Protein 9MVL (pdb70)

Nearest PDB structures (foldseek):
  7sna-assembly1_B  TM=9.953E-01  e=1.157E-61  Feline coronavirus
  7xjw-assembly1_A  TM=9.939E-01  e=4.518E-60  Canine coronavirus
  4zro-assembly1_B  TM=9.876E-01  e=3.378E-60  Feline infectious peritonitis virus (strain 79-1146)
  6w81-assembly1_A  TM=9.865E-01  e=1.895E-48  Porcine epidemic diarrhea virus
  4zuh-assembly1_A  TM=9.886E-01  e=3.391E-48  Porcine epidemic diarrhea virus

Solvent-accessible surface area: 13741 Å² total; per-residue (Å²): 155,35,14,174,49,107,32,36,112,16,46,72,0,73,39,0,3,0,85,0,8,27,71,113,31,35,6,0,0,0,6,9,25,54,52,0,10,0,0,35,31,0,8,2,104,55,53,91,169,107,13,80,16,109,89,29,58,92,83,18,165,64,168,72,15,54,3,16,44,134,88,55,141,7,30,16,94,43,24,147,52,92,46,15,0,0,22,0,68,7,90,76,100,3,116,80,46,17,96,56,112,81,66,53,9,134,81,15,62,23,5,5,0,5,1,0,82,92,15,82,48,52,50,60,55,12,6,14,3,49,32,58,5,0,0,108,26,74,14,116,104,14,0,20,0,0,0,0,0,18,38,69,150,79,65,3,35,0,0,1,0,5,6,25,99,10,85,86,28,0,9,0,0,0,8,7,72,3,113,21,20,53,63,23,104,6,32,65,53,146,37,138,26,46,96,46,45,38,13,0,42,4,0,0,0,0,0,0,0,0,2,46,54,50,45,112,76,1,31,58,169,43,70,41,60,51,150,52,0,17,55,43,1,127,116,55,46,10,47,74,3,140,52,45,105,55,1,98,69,0,26,84,126,26,60,41,43,8,58,76,0,0,27,0,0,24,71,8,69,176,46,13,78,85,130,65,0,22,104,67,54,72,18,4,27,80,0,20,15,61,17,0,12,86,51,31,61,68,57,133

B-factor: mean 23.38, std 12.23, range [9.0, 95.82]

Secondary structure (DSSP, 8-state):
----------TTTGGGEEEEEETTEEEEEEEETTEEEEEGGGG-S-TTS---HHHHHHT--GGGEEEEETTEEE-EEEEEEETTEEEEEESS--TTPPP-EE----TT-EEEEEEEETTEEEEEEEEE--TTS-B-----TT-TT-EEEEEETTEEEEEEEEEEE-TTS-EEEE-TTSPBGGG--SSSS--------B-HHHHHHHHHHHHHTT--TT--S----HHHHHHHHHHHTBPPP--SGGGHHHHHHH---HHHHHHHHHHHTT--TT--BTTBSS------HHHHHHHHH---

Foldseek 3Di:
DADDFFADDCVLQQLQWKWKAAPHAIAIWGAAFQKTKFFLCRQFPDQQAFGDSVVSVVPDDQQRIWIDDVPDTWGFDDWDDQARMIITGTDDTRPSHDAAAEDADAALDKWKWQFAARRHRDDIGMWGQWHLQWTQDDHDRRRFQTWIWDADPNHIYTYWTWQDAAPVGTTWTATSSRQTGNNDDSGNDHDDRDDTAFELQQLLLLVLLLLLVVNDPLFDPDFADLVRLCVVSVVVRYHRDPDCVLCPVSCVVNVDDSRRVSVSLVVCQVFPVPDDGSNHGGGDSTGHSVRSCCVSVVDD

InterPro domains:
  IPR001205 RNA-directed RNA polymerase, C-terminal domain [PF00680] (4502-4777)
  IPR002589 Macro domain [PF01661] (1353-1460)
  IPR002589 Macro domain [PS51154] (1320-1481)
  IPR002589 Macro domain [SM00506] (1332-1461)
  IPR008740 Peptidase C30, coronavirus [PF05409] (2918-3199)
  IPR008740 Peptidase C30, coronavirus [PS51442] (2890-3191)
  IPR009003 Peptidase S1, PA clan [SSF50494] (2890-3189)
  IPR009461 Non-structural protein NSP16, coronavirus-like [PF06460] (6396-6694)
  IPR009466 Non-structural protein 14, coronavirus [PF06471] (5542-6051)
  IPR009469 RNA-dependent RNA polymerase, N-terminal, coronavirus [PF06478] (4024-4372)
  IPR013016 Peptidase C16, coronavirus [PF08715] (1036-1307)
  IPR013016 Peptidase C16, coronavirus [PF08715] (1490-1774)
  IPR013016 Peptidase C16, coronavirus [PS51124] (1070-1320)
  IPR013016 Peptidase C16, coronavirus [PS51124] (1552-1807)
  IPR014822 Non-structural protein NSP9, coronavirus [PF08710] (3764-3874)
  IPR014822 Non-structural protein NSP9, coronavirus [PS51951] (3764-3874)
  IPR014828 Non-structural protein NSP7, coronavirus [PF08716] (3486-3568)
  IPR014828 Non-structural protein NSP7, coronavirus [PS51949] (3486-3568)
  IPR014829 Non-structural protein NSP8, coronavirus [PF08717] (3569-3763)
  IPR014829 Non-structural protein NSP8, coronavirus [PS51950] (3569-3763)

Radius of gyration: 21.52 Å; Cα contacts (8 Å, |Δi|>4): 682; chains: 1; bounding box: 56×56×39 Å

Organism: NCBI:txid711466

Sequence (300 aa):
SSGLRKMMAQPSGIVEPCIVRVAYGSSNVLNGLWIGDEVICPRHVIASSDTSRVINYDNELSSSVRLHNFSSIAKNNVFLGVVSAKYKGVNLVLKKVNQQVNPNTPEHKFKSVKPGESFNILACYEGCCPGSSVVYGVNMMRSQGTIKGSSFIAGTCGSVGYVVLENGILYFVYMHHLELGNGSHVGSNLEGEMYGGYEDQPSMMQLEGTNVMMSSDNVVAFLYAALINGERWFVTNNTSSMSSLLESYNAWAKTNSFTEIVSTDAFNMLAAKTGYSVEKLLLEECIVRLNKGFGGRTILSYGSLCDEFTPTEVIRQMYGVN

Structure (mmCIF, N/CA/C/O backbone):
data_9MVL
#
_entry.id   9MVL
#
_cell.length_a   77.166
_cell.length_b   77.166
_cell.length_c   150.685
_cell.angle_alpha   90.000
_cell.angle_beta   90.000
_cell.angle_gamma   90.000
#
_symmetry.space_group_name_H-M   'P 43 2 2'
#
loop_
_entity.id
_entity.type
_entity.pdbx_description
1 polymer 'Peptidase C30'
2 non-polymer '(1R,2S)-2-({N-[(benzyloxy)carbonyl]-L-leucyl}amino)-1-hydroxy-3-[(3S)-2-oxopyrrolidin-3-yl]propane-1-sulfonic acid'
3 water water
#
loop_
_atom_site.group_PDB
_atom_site.id
_atom_site.type_symbol
_atom_site.label_atom_id
_atom_site.label_alt_id
_atom_site.label_comp_id
_atom_site.label_asym_id
_atom_site.label_entity_id
_atom_site.label_seq_id
_atom_site.pdbx_PDB_ins_code
_atom_site.Cartn_x
_atom_site.Cartn_y
_atom_site.Cartn_z
_atom_site.occupancy
_atom_site.B_iso_or_equiv
_atom_site.auth_seq_id
_atom_site.auth_comp_id
_atom_site.auth_asym_id
_atom_site.auth_atom_id
_atom_site.pdbx_PDB_model_num
ATOM 1 N N A SER A 1 1 ? -54.71053 -11.08021 -4.12163 0.400 15.48010 1 SER A N 1
ATOM 2 N N B SER A 1 1 ? -54.65095 -11.04571 -3.85633 0.600 16.71478 1 SER A N 1
ATOM 3 C CA A SER A 1 1 ? -53.84371 -9.89279 -4.23142 0.400 16.60630 1 SER A CA 1
ATOM 4 C CA B SER A 1 1 ? -53.78388 -10.01138 -4.39213 0.600 17.10246 1 SER A CA 1
ATOM 5 C C A SER A 1 1 ? -52.50051 -9.90550 -3.45397 0.400 16.27262 1 SER A C 1
ATOM 6 C C B SER A 1 1 ? -52.48382 -9.99694 -3.59758 0.600 16.26383 1 SER A C 1
ATOM 7 O O A SER A 1 1 ? -52.24935 -10.71096 -2.54229 0.400 14.05017 1 SER A O 1
ATOM 8 O O B SER A 1 1 ? -52.24486 -10.98885 -2.84918 0.600 15.28162 1 SER A O 1
ATOM 22 N N . GLY A 1 2 ? -51.61949 -8.98671 -3.79682 1.000 16.14151 2 GLY A N 1
ATOM 23 C CA . GLY A 1 2 ? -50.29506 -8.91452 -3.20070 1.000 16.33393 2 GLY A CA 1
ATOM 24 C C . GLY A 1 2 ? -49.21954 -9.37649 -4.16148 1.000 15.31556 2 GLY A C 1
ATOM 25 O O . GLY A 1 2 ? -49.45726 -10.20055 -5.03692 1.000 18.23069 2 GLY A O 1
ATOM 29 N N . LEU A 1 3 ? -48.00886 -8.86541 -3.94233 1.000 14.93270 3 LEU A N 1
ATOM 30 C CA . LEU A 1 3 ? -46.82414 -9.31639 -4.66832 1.000 15.57256 3 LEU A CA 1
ATOM 31 C C . LEU A 1 3 ? -45.71968 -9.54874 -3.64345 1.000 12.66336 3 LEU A C 1
ATOM 32 O O . LEU A 1 3 ? -45.36142 -8.61295 -2.90888 1.000 16.42395 3 LEU A O 1
ATOM 48 N N . ARG A 1 4 ? -45.18417 -10.78130 -3.63252 1.000 12.42316 4 ARG A N 1
ATOM 49 C CA . ARG A 1 4 ? -44.02994 -11.13183 -2.80142 1.000 13.29481 4 ARG A CA 1
ATOM 50 C C . ARG A 1 4 ? -42.97092 -11.81945 -3.64565 1.000 11.44187 4 ARG A C 1
ATOM 51 O O . ARG A 1 4 ? -43.31571 -12.60673 -4.50720 1.000 14.02730 4 ARG A O 1
ATOM 72 N N . LYS A 1 5 ? -41.69739 -11.54711 -3.34583 1.000 13.15098 5 LYS A N 1
ATOM 73 C CA . LYS A 1 5 ? -40.63336 -12.33187 -3.98772 1.000 14.49350 5 LYS A CA 1
ATOM 74 C C . LYS A 1 5 ? -40.60986 -13.73153 -3.38839 1.000 13.06438 5 LYS A C 1
ATOM 75 O O . LYS A 1 5 ? -40.49110 -13.87382 -2.18530 1.000 17.24384 5 LYS A O 1
ATOM 94 N N A MET A 1 6 ? -40.75795 -14.74056 -4.20287 0.493 13.49240 6 MET A N 1
ATOM 95 N N B MET A 1 6 ? -40.83051 -14.72518 -4.21742 0.507 13.60952 6 MET A N 1
ATOM 96 C CA A MET A 1 6 ? -40.96685 -16.07234 -3.67713 0.493 15.11356 6 MET A CA 1
ATOM 97 C CA B MET A 1 6 ? -41.03464 -16.09144 -3.77706 0.507 15.34557 6 MET A CA 1
ATOM 98 C C A MET A 1 6 ? -40.00584 -17.02395 -4.35809 0.493 17.13637 6 MET A C 1
ATOM 99 C C B MET A 1 6 ? -39.87101 -16.93605 -4.25603 0.507 17.14545 6 MET A C 1
ATOM 100 O O A MET A 1 6 ? -39.48799 -16.75282 -5.44903 0.493 17.42771 6 MET A O 1
ATOM 101 O O B MET A 1 6 ? -39.05171 -16.48629 -5.07444 0.507 15.28694 6 MET A O 1
ATOM 128 N N . ALA A 1 7 ? -39.80496 -18.15989 -3.71013 1.000 13.79904 7 ALA A N 1
ATOM 129 C CA . ALA A 1 7 ? -38.96683 -19.22745 -4.23630 1.000 13.16112 7 ALA A CA 1
ATOM 130 C C . ALA A 1 7 ? -39.83279 -20.40233 -4.63381 1.000 13.41132 7 ALA A C 1
ATOM 131 O O . ALA A 1 7 ? -40.84580 -20.69988 -3.98314 1.000 15.14919 7 ALA A O 1
ATOM 138 N N . GLN A 1 8 ? -39.46881 -21.11566 -5.66241 1.000 11.09972 8 GLN A N 1
ATOM 139 C CA . GLN A 1 8 ? -40.07732 -22.40697 -5.93090 1.000 12.29641 8 GLN A CA 1
ATOM 140 C C . GLN A 1 8 ? -39.68934 -23.43072 -4.85159 1.000 12.99046 8 GLN A C 1
ATOM 141 O O . GLN A 1 8 ? -38.62637 -23.32585 -4.24202 1.000 13.50370 8 GLN A O 1
ATOM 155 N N . PRO A 1 9 ? -40.54906 -24.42159 -4.55586 1.000 12.85193 9 PRO A N 1
ATOM 156 C CA . PRO A 1 9 ? -40.30315 -25.31207 -3.41969 1.000 14.06778 9 PRO A CA 1
ATOM 157 C C . PRO A 1 9 ? -38.99589 -26.06563 -3.56260 1.000 14.43132 9 PRO A C 1
ATOM 158 O O . PRO A 1 9 ? -38.60178 -26.44632 -4.65773 1.000 16.03197 9 PRO A O 1
ATOM 169 N N . SER A 1 10 ? -38.36278 -26.28697 -2.42955 1.000 12.22162 10 SER A N 1
ATOM 170 C CA . SER A 1 10 ? -36.97824 -26.78957 -2.38797 1.000 11.74400 10 SER A CA 1
ATOM 171 C C . SER A 1 10 ? -36.82755 -28.28350 -2.16775 1.000 14.88076 10 SER A C 1
ATOM 172 O O . SER A 1 10 ? -35.69536 -28.79762 -2.19912 1.000 13.30577 10 SER A O 1
ATOM 180 N N . GLY A 1 11 ? -37.90156 -29.02562 -1.94216 1.000 12.67567 11 GLY A N 1
ATOM 181 C CA . GLY A 1 11 ? -37.78044 -30.41085 -1.58488 1.000 13.52940 11 GLY A CA 1
ATOM 182 C C . GLY A 1 11 ? -36.92968 -31.27149 -2.50143 1.000 13.53115 11 GLY A C 1
ATOM 183 O O . GLY A 1 11 ? -36.27549 -32.18025 -2.02360 1.000 15.66105 11 GLY A O 1
ATOM 187 N N . ILE A 1 12 ? -37.05836 -31.08719 -3.80885 1.000 13.65324 12 ILE A N 1
ATOM 188 C CA . ILE A 1 12 ? -36.35687 -31.92618 -4.76637 1.000 14.90246 12 ILE A CA 1
ATOM 189 C C . ILE A 1 12 ? -34.85116 -31.69508 -4.69274 1.000 15.82795 12 ILE A C 1
ATOM 190 O O . ILE A 1 12 ? -34.06949 -32.58116 -5.07668 1.000 15.27532 12 ILE A O 1
ATOM 206 N N . VAL A 1 13 ? -34.44197 -30.54596 -4.20538 1.000 14.21002 13 VAL A N 1
ATOM 207 C CA . VAL A 1 13 ? -33.02525 -30.16451 -4.14516 1.000 11.86969 13 VAL A CA 1
ATOM 208 C C . VAL A 1 13 ? -32.38857 -30.52816 -2.81453 1.000 14.67963 13 VAL A C 1
ATOM 209 O O . VAL A 1 13 ? -31.20390 -30.94196 -2.75563 1.000 14.41146 13 VAL A O 1
ATOM 222 N N . GLU A 1 14 ? -33.11315 -30.45233 -1.70103 1.000 12.88054 14 GLU A N 1
ATOM 223 C CA . GLU A 1 14 ? -32.55173 -30.64809 -0.37717 1.000 13.16718 14 GLU A CA 1
ATOM 224 C C . GLU A 1 14 ? -31.76422 -31.94081 -0.21843 1.000 14.18344 14 GLU A C 1
ATOM 225 O O . GLU A 1 14 ? -30.70426 -31.90422 0.44102 1.000 15.41923 14 GLU A O 1
ATOM 237 N N . PRO A 1 15 ? -32.20811 -33.08623 -0.74605 1.000 13.50121 15 PRO A N 1
ATOM 238 C CA . PRO A 1 15 ? -31.44028 -34.33306 -0.53839 1.000 15.84375 15 PRO A CA 1
ATOM 239 C C . PRO A 1 15 ? -30.10881 -34.38431 -1.25830 1.000 15.48224 15 PRO A C 1
ATOM 240 O O . PRO A 1 15 ? -29.38224 -35.39129 -1.08832 1.000 17.12958 15 PRO A O 1
ATOM 251 N N . CYS A 1 16 ? -29.82119 -33.38555 -2.08115 1.000 12.84939 16 CYS A N 1
ATOM 252 C CA . CYS A 1 16 ? -28.56792 -33.37241 -2.84596 1.000 14.08223 16 CYS A CA 1
ATOM 253 C C . CYS A 1 16 ? -27.49855 -32.58758 -2.12831 1.000 16.98777 16 CYS A C 1
ATOM 254 O O . CYS A 1 16 ? -26.34419 -32.53279 -2.61846 1.000 17.13457 16 CYS A O 1
ATOM 262 N N . ILE A 1 17 ? -27.76713 -31.95656 -0.99589 1.000 13.61352 17 ILE A N 1
ATOM 263 C CA . ILE A 1 17 ? -26.78887 -31.10270 -0.34800 1.000 13.79003 17 ILE A CA 1
ATOM 264 C C . ILE A 1 17 ? -25.93520 -31.88452 0.63133 1.000 15.75355 17 ILE A C 1
ATOM 265 O O . ILE A 1 17 ? -26.44633 -32.60530 1.49321 1.000 16.29808 17 ILE A O 1
ATOM 281 N N . VAL A 1 18 ? -24.59324 -31.76169 0.49631 1.000 14.21458 18 VAL A N 1
ATOM 282 C CA . VAL A 1 18 ? -23.64272 -32.39555 1.39252 1.000 14.12779 18 VAL A CA 1
ATOM 283 C C . VAL A 1 18 ? -22.66617 -31.37466 1.97097 1.000 12.68629 18 VAL A C 1
ATOM 284 O O . VAL A 1 18 ? -22.48651 -30.27963 1.44291 1.000 13.64706 18 VAL A O 1
ATOM 297 N N . ARG A 1 19 ? -22.09235 -31.69884 3.13922 1.000 14.63911 19 ARG A N 1
ATOM 298 C CA . ARG A 1 19 ? -20.98499 -30.96046 3.69206 1.000 13.08720 19 ARG A CA 1
ATOM 299 C C . ARG A 1 19 ? -19.68852 -31.39535 3.03535 1.000 13.59963 19 ARG A C 1
ATOM 300 O O . ARG A 1 19 ? -19.42597 -32.59256 2.95561 1.000 15.01203 19 ARG A O 1
ATOM 321 N N . VAL A 1 20 ? -18.89571 -30.43394 2.57151 1.000 13.11130 20 VAL A N 1
ATOM 322 C CA . VAL A 1 20 ? -17.56694 -30.72882 1.99781 1.000 12.65154 20 VAL A CA 1
ATOM 323 C C . VAL A 1 20 ? -16.55327 -29.91826 2.77428 1.000 13.13079 20 VAL A C 1
ATOM 324 O O . VAL A 1 20 ? -16.60569 -28.68099 2.82375 1.000 14.57546 20 VAL A O 1
ATOM 337 N N . ALA A 1 21 ? -15.57730 -30.61383 3.37228 1.000 14.92417 21 ALA A N 1
ATOM 338 C CA . ALA A 1 21 ? -14.53300 -29.94507 4.10852 1.000 14.44813 21 ALA A CA 1
ATOM 339 C C . ALA A 1 21 ? -13.17040 -30.44311 3.62620 1.000 12.30139 21 ALA A C 1
ATOM 340 O O . ALA A 1 21 ? -13.05177 -31.57237 3.18204 1.000 15.24703 21 ALA A O 1
ATOM 347 N N . TYR A 1 22 ? -12.21924 -29.56170 3.70383 1.000 12.58489 22 TYR A N 1
ATOM 348 C CA . TYR A 1 22 ? -10.82047 -29.88563 3.36296 1.000 13.96864 22 TYR A CA 1
ATOM 349 C C . TYR A 1 22 ? -9.97886 -28.99437 4.24557 1.000 15.55129 22 TYR A C 1
ATOM 350 O O . TYR A 1 22 ? -10.07223 -27.77058 4.22357 1.000 15.11661 22 TYR A O 1
ATOM 368 N N . GLY A 1 23 ? -9.16610 -29.63479 5.10896 1.000 19.99341 23 GLY A N 1
ATOM 369 C CA . GLY A 1 23 ? -8.44211 -28.80034 6.05760 1.000 21.87621 23 GLY A CA 1
ATOM 370 C C . GLY A 1 23 ? -9.41832 -28.08104 6.98520 1.000 17.08026 23 GLY A C 1
ATOM 371 O O . GLY A 1 23 ? -10.39223 -28.66755 7.45926 1.000 26.31585 23 GLY A O 1
ATOM 375 N N A SER A 1 24 ? -9.20408 -26.79447 7.12692 0.693 21.09289 24 SER A N 1
ATOM 376 N N B SER A 1 24 ? -9.21728 -26.79099 7.14271 0.307 21.33918 24 SER A N 1
ATOM 377 C CA A SER A 1 24 ? -10.07694 -25.97551 7.96105 0.693 24.01945 24 SER A CA 1
ATOM 378 C CA B SER A 1 24 ? -10.11012 -26.00074 7.97599 0.307 23.97262 24 SER A CA 1
ATOM 379 C C A SER A 1 24 ? -11.19862 -25.29840 7.17977 0.693 20.94555 24 SER A C 1
ATOM 380 C C B SER A 1 24 ? -11.23678 -25.34134 7.19241 0.307 20.95897 24 SER A C 1
ATOM 381 O O A SER A 1 24 ? -11.99039 -24.57037 7.77163 0.693 23.06712 24 SER A O 1
ATOM 382 O O B SER A 1 24 ? -12.10524 -24.71633 7.80324 0.307 22.36228 24 SER A O 1
ATOM 397 N N . ASN A 1 25 ? -11.29190 -25.51666 5.87662 1.000 16.14460 25 ASN A N 1
ATOM 398 C CA . ASN A 1 25 ? -12.37217 -24.94172 5.08365 1.000 16.48783 25 ASN A CA 1
ATOM 399 C C . ASN A 1 25 ? -13.58316 -25.84944 5.07800 1.000 14.01699 25 ASN A C 1
ATOM 400 O O . ASN A 1 25 ? -13.49290 -27.06735 4.93220 1.000 16.84523 25 ASN A O 1
ATOM 411 N N . VAL A 1 26 ? -14.76053 -25.21316 5.25476 1.000 14.57385 26 VAL A N 1
ATOM 412 C CA . VAL A 1 26 ? -16.01935 -25.96006 5.25167 1.000 15.91158 26 VAL A CA 1
ATOM 413 C C . VAL A 1 26 ? -17.02775 -25.27527 4.33786 1.000 15.11979 26 VAL A C 1
ATOM 414 O O . VAL A 1 26 ? -17.28338 -24.06986 4.47764 1.000 17.54774 26 VAL A O 1
ATOM 427 N N . LEU A 1 27 ? -17.52950 -26.02039 3.36787 1.000 14.56901 27 LEU A N 1
ATOM 428 C CA . LEU A 1 27 ? -18.59613 -25.45211 2.54460 1.000 14.87661 27 LEU A CA 1
ATOM 429 C C . LEU A 1 27 ? -19.56655 -26.55855 2.14187 1.000 13.64132 27 LEU A C 1
ATOM 430 O O . LEU A 1 27 ? -19.63294 -27.60790 2.76999 1.000 13.68317 27 LEU A O 1
ATOM 446 N N . ASN A 1 28 ? -20.41425 -26.30272 1.12269 1.000 11.69555 28 ASN A N 1
ATOM 447 C CA . ASN A 1 28 ? -21.41403 -27.21296 0.65634 1.000 11.06389 28 ASN A CA 1
ATOM 448 C C . ASN A 1 28 ? -21.09135 -27.76541 -0.71105 1.000 12.40677 28 ASN A C 1
ATOM 449 O O . ASN A 1 28 ? -20.45115 -27.07237 -1.51388 1.000 13.32534 28 ASN A O 1
ATOM 460 N N . GLY A 1 29 ? -21.57480 -28.96225 -0.97404 1.000 13.47764 29 GLY A N 1
ATOM 461 C CA . GLY A 1 29 ? -21.47754 -29.56455 -2.28392 1.000 13.20992 29 GLY A CA 1
ATOM 462 C C . GLY A 1 29 ? -22.83068 -30.05692 -2.74499 1.000 13.77044 29 GLY A C 1
ATOM 463 O O . GLY A 1 29 ? -23.74717 -30.30156 -1.92848 1.000 13.84029 29 GLY A O 1
ATOM 467 N N . LEU A 1 30 ? -22.92238 -30.26403 -4.04027 1.000 11.85275 30 LEU A N 1
ATOM 468 C CA . LEU A 1 30 ? -24.08987 -30.80149 -4.72317 1.000 11.95479 30 LEU A CA 1
ATOM 469 C C . LEU A 1 30 ? -23.76436 -32.24953 -5.11569 1.000 14.33432 30 LEU A C 1
ATOM 470 O O . LEU A 1 30 ? -22.88954 -32.49152 -5.99572 1.000 12.99823 30 LEU A O 1
ATOM 486 N N . TRP A 1 31 ? -24.41282 -33.21003 -4.43634 1.000 13.10845 31 TRP A N 1
ATOM 487 C CA . TRP A 1 31 ? -24.19644 -34.65319 -4.65458 1.000 12.86931 31 TRP A CA 1
ATOM 488 C C . TRP A 1 31 ? -25.26474 -35.17216 -5.59475 1.000 14.59200 31 TRP A C 1
ATOM 489 O O . TRP A 1 31 ? -26.46842 -35.26683 -5.21725 1.000 15.35946 31 TRP A O 1
ATOM 510 N N . ILE A 1 32 ? -24.90001 -35.43577 -6.82547 1.000 14.93276 32 ILE A N 1
ATOM 511 C CA . ILE A 1 32 ? -25.80247 -35.93235 -7.85427 1.000 16.49958 32 ILE A CA 1
ATOM 512 C C . ILE A 1 32 ? -25.14962 -37.10201 -8.57395 1.000 17.04395 32 ILE A C 1
ATOM 513 O O . ILE A 1 32 ? -23.97395 -37.02618 -8.97419 1.000 16.84866 32 ILE A O 1
ATOM 529 N N . GLY A 1 33 ? -25.86831 -38.21097 -8.67850 1.000 16.26080 33 GLY A N 1
ATOM 530 C CA . GLY A 1 33 ? -25.19010 -39.41254 -9.15798 1.000 16.77626 33 GLY A CA 1
ATOM 531 C C . GLY A 1 33 ? -24.04195 -39.73102 -8.23467 1.000 14.25364 33 GLY A C 1
ATOM 532 O O . GLY A 1 33 ? -24.14518 -39.70089 -7.00608 1.000 15.74553 33 GLY A O 1
ATOM 536 N N . ASP A 1 34 ? -22.89698 -40.12205 -8.84371 1.000 16.03215 34 ASP A N 1
ATOM 537 C CA . ASP A 1 34 ? -21.67823 -40.40035 -8.10071 1.000 14.71540 34 ASP A CA 1
ATOM 538 C C . ASP A 1 34 ? -20.70115 -39.23123 -8.12989 1.000 15.94685 34 ASP A C 1
ATOM 539 O O . ASP A 1 34 ? -19.47101 -39.43263 -8.02342 1.000 16.50131 34 ASP A O 1
ATOM 548 N N . GLU A 1 35 ? -21.20416 -38.01094 -8.24723 1.000 15.18130 35 GLU A N 1
ATOM 549 C CA . GLU A 1 35 ? -20.36660 -36.82044 -8.25722 1.000 15.05340 35 GLU A CA 1
ATOM 550 C C . GLU A 1 35 ? -20.78158 -35.86757 -7.16613 1.000 13.55309 35 GLU A C 1
ATOM 551 O O . GLU A 1 35 ? -21.97762 -35.76245 -6.83633 1.000 14.32231 35 GLU A O 1
ATOM 563 N N . VAL A 1 36 ? -19.81248 -35.14459 -6.61578 1.000 13.33897 36 VAL A N 1
ATOM 564 C CA . VAL A 1 36 ? -20.05927 -33.97363 -5.76868 1.000 11.71401 36 VAL A CA 1
ATOM 565 C C . VAL A 1 36 ? -19.38748 -32.79756 -6.43847 1.000 13.68045 36 VAL A C 1
ATOM 566 O O . VAL A 1 36 ? -18.17525 -32.82858 -6.71098 1.000 13.77430 36 VAL A O 1
ATOM 579 N N . ILE A 1 37 ? -20.14748 -31.73147 -6.65192 1.000 12.32520 37 ILE A N 1
ATOM 580 C CA . ILE A 1 37 ? -19.67899 -30.49303 -7.25490 1.000 11.78686 37 ILE A CA 1
ATOM 581 C C . ILE A 1 37 ? -19.61321 -29.43677 -6.15515 1.000 13.42857 37 ILE A C 1
ATOM 582 O O . ILE A 1 37 ? -20.58976 -29.26954 -5.39882 1.000 12.45577 37 ILE A O 1
ATOM 598 N N . CYS A 1 38 ? -18.49282 -28.72703 -6.01695 1.000 11.29748 38 CYS A N 1
ATOM 599 C CA . CYS A 1 38 ? -18.33453 -27.69556 -5.00491 1.000 11.42880 38 CYS A CA 1
ATOM 600 C C . CYS A 1 38 ? -17.36712 -26.63028 -5.48127 1.000 12.43760 38 CYS A C 1
ATOM 601 O O . CYS A 1 38 ? -16.58862 -26.88138 -6.41204 1.000 13.71150 38 CYS A O 1
ATOM 609 N N . PRO A 1 39 ? -17.33384 -25.46601 -4.83671 1.000 11.22634 39 PRO A N 1
ATOM 610 C CA . PRO A 1 39 ? -16.33428 -24.45214 -5.18668 1.000 10.17154 39 PRO A CA 1
ATOM 611 C C . PRO A 1 39 ? -14.93190 -24.95765 -4.91734 1.000 13.02239 39 PRO A C 1
ATOM 612 O O . PRO A 1 39 ? -14.66165 -25.59793 -3.89492 1.000 11.94592 39 PRO A O 1
ATOM 623 N N . ARG A 1 40 ? -14.01741 -24.66332 -5.86731 1.000 11.45796 40 ARG A N 1
ATOM 624 C CA . ARG A 1 40 ? -12.66724 -25.23411 -5.73216 1.000 9.93579 40 ARG A CA 1
ATOM 625 C C . ARG A 1 40 ? -11.88687 -24.59721 -4.60140 1.000 13.02849 40 ARG A C 1
ATOM 626 O O . ARG A 1 40 ? -10.91670 -25.23573 -4.13367 1.000 12.83655 40 ARG A O 1
ATOM 647 N N . HIS A 1 41 ? -12.28678 -23.42743 -4.06463 1.000 12.18620 41 HIS A N 1
ATOM 648 C CA . HIS A 1 41 ? -11.48785 -22.84225 -2.98490 1.000 12.33894 41 HIS A CA 1
ATOM 649 C C . HIS A 1 41 ? -11.55111 -23.64904 -1.70393 1.000 12.29253 41 HIS A C 1
ATOM 650 O O . HIS A 1 41 ? -10.77636 -23.34011 -0.78762 1.000 13.25535 41 HIS A O 1
ATOM 664 N N . VAL A 1 42 ? -12.41363 -24.67573 -1.61509 1.000 13.00277 42 VAL A N 1
ATOM 665 C CA . VAL A 1 42 ? -12.36271 -25.49947 -0.39494 1.000 13.60450 42 VAL A CA 1
ATOM 666 C C . VAL A 1 42 ? -10.97712 -26.09301 -0.15718 1.000 13.60912 42 VAL A C 1
ATOM 667 O O . VAL A 1 42 ? -10.61459 -26.34143 0.99503 1.000 14.77166 42 VAL A O 1
ATOM 680 N N . ILE A 1 43 ? -10.18566 -26.32308 -1.20978 1.000 12.15158 43 ILE A N 1
ATOM 681 C CA . ILE A 1 43 ? -8.86697 -26.93907 -1.01088 1.000 14.05765 43 ILE A CA 1
ATOM 682 C C . ILE A 1 43 ? -7.77072 -25.91615 -0.79014 1.000 15.48515 43 ILE A C 1
ATOM 683 O O . ILE A 1 43 ? -6.58284 -26.30703 -0.63907 1.000 15.82678 43 ILE A O 1
ATOM 699 N N . ALA A 1 44 ? -8.06376 -24.63692 -0.79241 1.000 14.17898 44 ALA A N 1
ATOM 700 C CA . ALA A 1 44 ? -7.00358 -23.62955 -0.67757 1.000 13.53658 44 ALA A CA 1
ATOM 701 C C . ALA A 1 44 ? -6.55475 -23.44965 0.74814 1.000 17.56195 44 ALA A C 1
ATOM 702 O O . ALA A 1 44 ? -7.36526 -23.33269 1.66804 1.000 18.99542 44 ALA A O 1
ATOM 709 N N A SER A 1 45 ? -5.23063 -23.40133 0.95515 0.474 16.10564 45 SER A N 1
ATOM 710 N N B SER A 1 45 ? -5.23131 -23.38929 0.91846 0.526 16.09005 45 SER A N 1
ATOM 711 C CA A SER A 1 45 ? -4.77660 -23.30546 2.33508 0.474 16.44802 45 SER A CA 1
ATOM 712 C CA B SER A 1 45 ? -4.68835 -23.27150 2.25777 0.526 16.61781 45 SER A CA 1
ATOM 713 C C A SER A 1 45 ? -5.07880 -21.95429 2.98634 0.474 19.10023 45 SER A C 1
ATOM 714 C C B SER A 1 45 ? -5.09712 -21.98481 2.95749 0.526 19.10528 45 SER A C 1
ATOM 715 O O A SER A 1 45 ? -5.15596 -21.88862 4.22105 0.474 20.85385 45 SER A O 1
ATOM 716 O O B SER A 1 45 ? -5.27850 -21.99245 4.18313 0.526 21.35354 45 SER A O 1
ATOM 731 N N . ASP A 1 46 ? -5.22072 -20.86843 2.22123 1.000 15.95054 46 ASP A N 1
ATOM 732 C CA . ASP A 1 46 ? -5.50033 -19.55795 2.81790 1.000 15.99298 46 ASP A CA 1
ATOM 733 C C . ASP A 1 46 ? -6.37632 -18.74788 1.86414 1.000 15.73665 46 ASP A C 1
ATOM 734 O O . ASP A 1 46 ? -5.90113 -18.08698 0.95067 1.000 17.19191 46 ASP A O 1
ATOM 743 N N . THR A 1 47 ? -7.70863 -18.79645 2.13678 1.000 17.73322 47 THR A N 1
ATOM 744 C CA . THR A 1 47 ? -8.63302 -18.06894 1.25926 1.000 17.00835 47 THR A CA 1
ATOM 745 C C . THR A 1 47 ? -8.67417 -16.56922 1.51439 1.000 18.90752 47 THR A C 1
ATOM 746 O O . THR A 1 47 ? -9.36437 -15.84458 0.77420 1.000 21.54679 47 THR A O 1
ATOM 757 N N . SER A 1 48 ? -7.92974 -16.05906 2.51116 1.000 18.98532 48 SE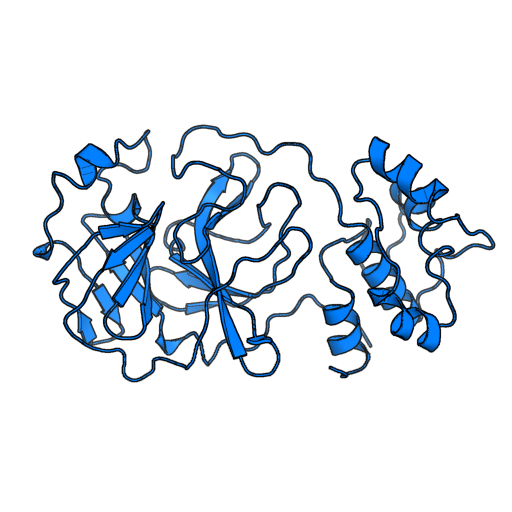R A N 1
ATOM 758 C CA . SER A 1 48 ? -7.88645 -14.62380 2.76346 1.000 19.85310 48 SER A CA 1
ATOM 759 C C . SER A 1 48 ? -6.90351 -13.86179 1.89356 1.000 20.25703 48 SER A C 1
ATOM 760 O O . SER A 1 48 ? -6.87670 -12.62612 1.91229 1.000 22.64714 48 SER A O 1
ATOM 768 N N . ARG A 1 49 ? -6.07862 -14.55712 1.09467 1.000 20.58967 49 ARG A N 1
ATOM 769 C CA . ARG A 1 49 ? -5.07684 -13.95570 0.24514 1.000 23.75510 49 ARG A CA 1
ATOM 770 C C . ARG A 1 49 ? -5.22582 -14.53311 -1.16077 1.000 16.21245 49 ARG A C 1
ATOM 771 O O . ARG A 1 49 ? -5.80968 -15.61187 -1.29856 1.000 18.13867 49 ARG A O 1
ATOM 792 N N . VAL A 1 50 ? -4.64125 -13.88876 -2.16628 1.000 18.35775 50 VAL A N 1
ATOM 793 C CA . VAL A 1 50 ? -4.68946 -14.41047 -3.54063 1.000 19.15114 50 VAL A CA 1
ATOM 794 C C . VAL A 1 50 ? -4.20011 -15.86845 -3.53911 1.000 17.83389 50 VAL A C 1
ATOM 795 O O . VAL A 1 50 ? -3.25056 -16.24232 -2.83542 1.000 18.26371 50 VAL A O 1
ATOM 808 N N . ILE A 1 51 ? -4.89220 -16.70666 -4.31369 1.000 15.07102 51 ILE A N 1
ATOM 809 C CA . ILE A 1 51 ? -4.71046 -18.15911 -4.33896 1.000 14.70721 51 ILE A CA 1
ATOM 810 C C . ILE A 1 51 ? -4.09772 -18.51964 -5.68738 1.000 13.12756 51 ILE A C 1
ATOM 811 O O . ILE A 1 51 ? -4.57552 -18.09021 -6.74793 1.000 15.06727 51 ILE A O 1
ATOM 827 N N . ASN A 1 52 ? -3.02695 -19.33377 -5.64951 1.000 13.95937 52 ASN A N 1
ATOM 828 C CA . ASN A 1 52 ? -2.50899 -19.98319 -6.84621 1.000 14.19363 52 ASN A CA 1
ATOM 829 C C . ASN A 1 52 ? -3.13037 -21.37196 -6.91270 1.000 12.40076 52 ASN A C 1
ATOM 830 O O . ASN A 1 52 ? -2.78461 -22.28307 -6.16921 1.000 13.53857 52 ASN A O 1
ATOM 841 N N . TYR A 1 53 ? -4.18783 -21.48273 -7.74372 1.000 12.64843 53 TYR A N 1
ATOM 842 C CA . TYR A 1 53 ? -4.94637 -22.70444 -7.77642 1.000 12.17068 53 TYR A CA 1
ATOM 843 C C . TYR A 1 53 ? -4.16665 -23.87665 -8.38748 1.000 12.85903 53 TYR A C 1
ATOM 844 O O . TYR A 1 53 ? -4.47931 -25.03385 -8.06997 1.000 12.72692 53 TYR A O 1
ATOM 862 N N . ASP A 1 54 ? -3.09601 -23.58153 -9.16974 1.000 13.47955 54 ASP A N 1
ATOM 863 C CA . ASP A 1 54 ? -2.21470 -24.67362 -9.60093 1.000 11.84908 54 ASP A CA 1
ATOM 864 C C . ASP A 1 54 ? -1.54557 -25.29490 -8.39003 1.000 13.77671 54 ASP A C 1
ATOM 865 O O . ASP A 1 54 ? -1.46228 -26.53095 -8.27220 1.000 13.76249 54 ASP A O 1
ATOM 874 N N . ASN A 1 55 ? -1.00973 -24.44234 -7.50650 1.000 13.57291 55 ASN A N 1
ATOM 875 C CA . ASN A 1 55 ? -0.30181 -24.94714 -6.34029 1.000 13.19867 55 ASN A CA 1
ATOM 876 C C . ASN A 1 55 ? -1.23420 -25.70394 -5.40589 1.000 13.70093 55 ASN A C 1
ATOM 877 O O . ASN A 1 55 ? -0.87872 -26.74909 -4.86448 1.000 15.12217 55 ASN A O 1
ATOM 888 N N . GLU A 1 56 ? -2.49275 -25.23319 -5.26607 1.000 12.84286 56 GLU A N 1
ATOM 889 C CA . GLU A 1 56 ? -3.37918 -25.95871 -4.38450 1.000 12.99559 56 GLU A CA 1
ATOM 890 C C . GLU A 1 56 ? -3.75296 -27.32419 -4.92355 1.000 13.68174 56 GLU A C 1
ATOM 891 O O . GLU A 1 56 ? -3.88224 -28.27788 -4.15548 1.000 14.11429 56 GLU A O 1
ATOM 903 N N . LEU A 1 57 ? -3.95797 -27.45336 -6.24317 1.000 12.18821 57 LEU A N 1
ATOM 904 C CA . LEU A 1 57 ? -4.26091 -28.76741 -6.77579 1.000 11.02209 57 LEU A CA 1
ATOM 905 C C . LEU A 1 57 ? -3.04179 -29.68572 -6.72153 1.000 12.56231 57 LEU A C 1
ATOM 906 O O . LEU A 1 57 ? -3.19926 -30.88754 -6.51083 1.000 13.79460 57 LEU A O 1
ATOM 922 N N A SER A 1 58 ? -1.85186 -29.11591 -6.93543 0.673 13.30814 58 SER A N 1
ATOM 923 N N B SER A 1 58 ? -1.84664 -29.12469 -6.91128 0.327 13.34321 58 SER A N 1
ATOM 924 C CA A SER A 1 58 ? -0.61760 -29.91687 -6.86762 0.673 15.01098 58 SER A CA 1
ATOM 925 C CA B SER A 1 58 ? -0.65139 -29.96476 -6.89600 0.327 15.21226 58 SER A CA 1
ATOM 926 C C A SER A 1 58 ? -0.47335 -30.61975 -5.54144 0.673 16.10025 58 SER A C 1
ATOM 927 C C B SER A 1 58 ? -0.44579 -30.61551 -5.54145 0.327 16.22326 58 SER A C 1
ATOM 928 O O A SER A 1 58 ? -0.03797 -31.78677 -5.49452 0.673 18.72695 58 SER A O 1
ATOM 929 O O B SER A 1 58 ? 0.05651 -31.74707 -5.47631 0.327 18.72431 58 SER A O 1
ATOM 944 N N . SER A 1 59 ? -0.82718 -29.94205 -4.45141 1.000 14.61721 59 SER A N 1
ATOM 945 C CA . SER A 1 59 ? -0.64341 -30.52244 -3.13849 1.000 15.95549 59 SER A CA 1
ATOM 946 C C . SER A 1 59 ? -1.89121 -31.18280 -2.55454 1.000 16.29326 59 SER A C 1
ATOM 947 O O . SER A 1 59 ? -1.84461 -31.64997 -1.41824 1.000 17.84415 59 SER A O 1
ATOM 955 N N . VAL A 1 60 ? -2.98922 -31.26868 -3.30415 1.000 14.41706 60 VAL A N 1
ATOM 956 C CA . VAL A 1 60 ? -4.18773 -31.92967 -2.81066 1.000 14.54335 60 VAL A CA 1
ATOM 957 C C . VAL A 1 60 ? -3.91995 -33.40981 -2.59156 1.000 15.92225 60 VAL A C 1
ATOM 958 O O . VAL A 1 60 ? -3.12352 -34.04661 -3.31856 1.000 15.82198 60 VAL A O 1
ATOM 971 N N . ARG A 1 61 ? -4.65196 -34.00332 -1.63545 1.000 14.84024 61 ARG A N 1
ATOM 972 C CA . ARG A 1 61 ? -4.70181 -35.44134 -1.47266 1.000 16.80215 61 ARG A CA 1
ATOM 973 C C . ARG A 1 61 ? -6.15733 -35.85410 -1.38298 1.000 14.36538 61 ARG A C 1
ATOM 974 O O . ARG A 1 61 ? -6.86949 -35.27513 -0.55151 1.000 15.51760 61 ARG A O 1
ATOM 995 N N . LEU A 1 62 ? -6.57479 -36.84573 -2.15092 1.000 13.87639 62 LEU A N 1
ATOM 996 C CA . LEU A 1 62 ? -7.98769 -37.24135 -2.17745 1.000 13.44900 62 LEU A CA 1
ATOM 997 C C . LEU A 1 62 ? -8.48864 -37.65157 -0.79447 1.000 16.09109 62 LEU A C 1
ATOM 998 O O . LEU A 1 62 ? -9.66117 -37.39448 -0.44936 1.000 16.30290 62 LEU A O 1
ATOM 1014 N N . HIS A 1 63 ? -7.64579 -38.31788 0.00264 1.000 14.75272 63 HIS A N 1
ATOM 1015 C CA . HIS A 1 63 ? -8.03914 -38.77476 1.33825 1.000 15.49922 63 HIS A CA 1
ATOM 1016 C C . HIS A 1 63 ? -8.38900 -37.63152 2.24738 1.000 16.97280 63 HIS A C 1
ATOM 1017 O O . HIS A 1 63 ? -9.12240 -37.87137 3.22360 1.000 19.67688 63 HIS A O 1
ATOM 1030 N N . ASN A 1 64 ? -7.90646 -36.40326 1.99340 1.000 16.04409 64 ASN A N 1
ATOM 1031 C CA . ASN A 1 64 ? -8.08839 -35.30448 2.93649 1.000 16.58185 64 ASN A CA 1
ATOM 1032 C C . ASN A 1 64 ? -9.48789 -34.68264 2.80821 1.000 18.50807 64 ASN A C 1
ATOM 1033 O O . ASN A 1 64 ? -9.83942 -33.82055 3.60746 1.000 17.88935 64 ASN A O 1
ATOM 1044 N N . PHE A 1 65 ? -10.24803 -35.04377 1.78949 1.000 15.97882 65 PHE A N 1
ATOM 1045 C CA . PHE A 1 65 ? -11.62755 -34.52448 1.68658 1.000 14.91471 65 PHE A CA 1
ATOM 1046 C C . PHE A 1 65 ? -12.49775 -35.21946 2.72012 1.000 17.68444 65 PHE A C 1
ATOM 1047 O O . PHE A 1 65 ? -12.44439 -36.44438 2.87271 1.000 20.78611 65 PHE A O 1
ATOM 1064 N N A SER A 1 66 ? -13.35162 -34.44413 3.39621 0.548 16.61623 66 SER A N 1
ATOM 1065 N N B SER A 1 66 ? -13.32994 -34.43259 3.39800 0.452 16.64213 66 SER A N 1
ATOM 1066 C CA A SER A 1 66 ? -14.34785 -35.00288 4.30478 0.548 17.13843 66 SER A CA 1
ATOM 1067 C CA B SER A 1 66 ? -14.35893 -34.94282 4.29173 0.452 17.26603 66 SER A CA 1
ATOM 1068 C C A SER A 1 66 ? -15.72370 -34.57335 3.84260 0.548 15.88509 66 SER A C 1
ATOM 1069 C C B SER A 1 66 ? -15.69365 -34.53501 3.68755 0.452 16.00999 66 SER A C 1
ATOM 1070 O O A SER A 1 66 ? -16.07155 -33.39377 4.02748 0.548 16.53432 66 SER A O 1
ATOM 1071 O O B SER A 1 66 ? -15.94009 -33.33691 3.47546 0.452 16.70821 66 SER A O 1
ATOM 1086 N N . ILE A 1 67 ? -16.48295 -35.51076 3.29989 1.000 14.72656 67 ILE A N 1
ATOM 1087 C CA . ILE A 1 67 ? -17.78909 -35.25046 2.69238 1.000 14.46381 67 ILE A CA 1
ATOM 1088 C C . ILE A 1 67 ? -18.83023 -36.07479 3.40449 1.000 17.10671 67 ILE A C 1
ATOM 1089 O O . ILE A 1 67 ? -18.68351 -37.29289 3.50978 1.000 16.69899 67 ILE A O 1
ATOM 1105 N N . ALA A 1 68 ? -19.90599 -35.42298 3.84092 1.000 18.24927 68 ALA A N 1
ATOM 1106 C CA . ALA A 1 68 ? -20.89772 -36.13312 4.64091 1.000 20.22346 68 ALA A CA 1
ATOM 1107 C C . ALA A 1 68 ? -22.29541 -35.58430 4.42874 1.000 20.26696 68 ALA A C 1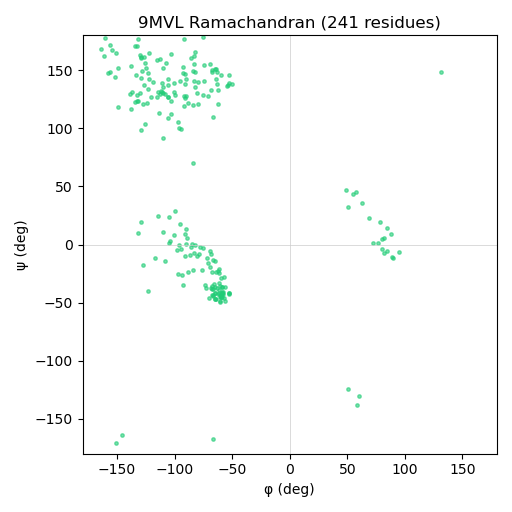
ATOM 1108 O O . ALA A 1 68 ? -22.49792 -34.38900 4.16607 1.000 18.79447 68 ALA A O 1
ATOM 1115 N N . LYS A 1 69 ? -23.26187 -36.47943 4.61209 1.000 22.39979 69 LYS A N 1
ATOM 1116 C CA . LYS A 1 69 ? -24.66430 -36.13332 4.71420 1.000 24.33109 69 LYS A CA 1
ATOM 1117 C C . LYS A 1 69 ? -25.19205 -36.99358 5.84409 1.000 26.81585 69 LYS A C 1
ATOM 1118 O O . LYS A 1 69 ? -25.17817 -38.22473 5.72388 1.000 27.03452 69 LYS A O 1
ATOM 1137 N N . ASN A 1 70 ? -25.63698 -36.36079 6.92248 1.000 33.35136 70 ASN A N 1
ATOM 1138 C CA . ASN A 1 70 ? -26.06670 -37.14056 8.07586 1.000 43.95126 70 ASN A CA 1
ATOM 1139 C C . ASN A 1 70 ? -24.99343 -38.15924 8.44708 1.000 42.74402 70 ASN A C 1
ATOM 1140 O O . ASN A 1 70 ? -23.82970 -37.80037 8.67024 1.000 43.94619 70 ASN A O 1
ATOM 1151 N N . ASN A 1 71 ? -25.38093 -39.43121 8.48841 1.000 41.69884 71 ASN A N 1
ATOM 1152 C CA . ASN A 1 71 ? -24.46283 -40.50856 8.84256 1.000 64.13870 71 ASN A CA 1
ATOM 1153 C C . ASN A 1 71 ? -23.84237 -41.18854 7.61810 1.000 59.09666 71 ASN A C 1
ATOM 1154 O O . ASN A 1 71 ? -23.32195 -42.30099 7.73527 1.000 68.29075 71 ASN A O 1
ATOM 1158 N N . VAL A 1 72 ? -23.88091 -40.55023 6.44969 1.000 38.60067 72 VAL A N 1
ATOM 1159 C CA . VAL A 1 72 ? -23.27524 -41.09661 5.24369 1.000 28.67894 72 VAL A CA 1
ATOM 1160 C C . VAL A 1 72 ? -21.95530 -40.35272 5.01083 1.000 35.81326 72 VAL A C 1
ATOM 1161 O O . VAL A 1 72 ? -21.93496 -39.12912 4.94571 1.000 24.31097 72 VAL A O 1
ATOM 1174 N N . PHE A 1 73 ? -20.83518 -41.05328 4.91954 1.000 28.80436 73 PHE A N 1
ATOM 1175 C CA . PHE A 1 73 ? -19.55346 -40.40555 4.64480 1.000 25.85493 73 PHE A CA 1
ATOM 1176 C C . PHE A 1 73 ? -19.08318 -40.89517 3.29471 1.000 25.79446 73 PHE A C 1
ATOM 1177 O O . PHE A 1 73 ? -19.13906 -42.09703 3.00893 1.000 29.26895 73 PHE A O 1
ATOM 1194 N N . LEU A 1 74 ? -18.69226 -39.96512 2.44127 1.000 18.15523 74 LEU A N 1
ATOM 1195 C CA . LEU A 1 74 ? -18.39786 -40.24328 1.03870 1.000 19.21989 74 LEU A CA 1
ATOM 1196 C C . LEU A 1 74 ? -16.89576 -40.10587 0.80417 1.000 19.54315 74 LEU A C 1
ATOM 1197 O O . LEU A 1 74 ? -16.30678 -39.08886 1.15371 1.000 25.06300 74 LEU A O 1
ATOM 1213 N N . GLY A 1 75 ? -16.30723 -41.10654 0.17915 1.000 17.68403 75 GLY A N 1
ATOM 1214 C CA . GLY A 1 75 ? -14.89214 -41.06353 -0.15284 1.000 18.48330 75 GLY A CA 1
ATOM 1215 C C . GLY A 1 75 ? -14.69608 -40.56724 -1.57466 1.000 15.44957 75 GLY A C 1
ATOM 1216 O O . GLY A 1 75 ? -15.42464 -40.95796 -2.48789 1.000 17.48501 75 GLY A O 1
ATOM 1220 N N . VAL A 1 76 ? -13.65223 -39.75319 -1.74495 1.000 16.25887 76 VAL A N 1
ATOM 1221 C CA . VAL A 1 76 ? -13.35391 -39.16345 -3.05278 1.000 16.14896 76 VAL A CA 1
ATOM 1222 C C . VAL A 1 76 ? -12.40051 -40.08874 -3.79311 1.000 17.40488 76 VAL A C 1
ATOM 1223 O O . VAL A 1 76 ? -11.30703 -40.38836 -3.28047 1.000 17.59234 76 VAL A O 1
ATOM 1236 N N . VAL A 1 77 ? -12.78421 -40.47395 -5.00361 1.000 15.10899 77 VAL A N 1
ATOM 1237 C CA . VAL A 1 77 ? -11.91936 -41.32098 -5.82879 1.000 17.72419 77 VAL A CA 1
ATOM 1238 C C . VAL A 1 77 ? -11.31427 -40.58936 -7.00853 1.000 16.68403 77 VAL A C 1
ATOM 1239 O O . VAL A 1 77 ? -10.34101 -41.09685 -7.60423 1.000 16.66307 77 VAL A O 1
ATOM 1252 N N . SER A 1 78 ? -11.79281 -39.41196 -7.37740 1.000 14.24369 78 SER A N 1
ATOM 1253 C CA . SER A 1 78 ? -11.15112 -38.61934 -8.40633 1.000 15.17172 78 SER A CA 1
ATOM 1254 C C . SER A 1 78 ? -11.54198 -37.16720 -8.19670 1.000 15.85981 78 SER A C 1
ATOM 1255 O O . SER A 1 78 ? -12.66128 -36.87131 -7.69926 1.000 15.02903 78 SER A O 1
ATOM 1263 N N . ALA A 1 79 ? -10.64999 -36.24291 -8.53614 1.000 14.15380 79 ALA A N 1
ATOM 1264 C CA . ALA A 1 79 ? -10.89912 -34.81222 -8.37434 1.000 11.81220 79 ALA A CA 1
ATOM 1265 C C . ALA A 1 79 ? -10.37554 -34.06611 -9.59343 1.000 14.61564 79 ALA A C 1
ATOM 1266 O O . ALA A 1 79 ? -9.20003 -34.22359 -9.93185 1.000 14.29952 79 ALA A O 1
ATOM 1273 N N . LYS A 1 80 ? -11.18539 -33.20197 -10.19802 1.000 13.51029 80 LYS A N 1
ATOM 1274 C CA . LYS A 1 80 ? -10.81672 -32.32241 -11.28502 1.000 12.43958 80 LYS A CA 1
ATOM 1275 C C . LYS A 1 80 ? -11.32530 -30.92040 -11.00228 1.000 12.61003 80 LYS A C 1
ATOM 1276 O O . LYS A 1 80 ? -12.43134 -30.75592 -10.41632 1.000 13.41487 80 LYS A O 1
ATOM 1295 N N . TYR A 1 81 ? -10.59492 -29.90544 -11.40722 1.000 12.32099 81 TYR A N 1
ATOM 1296 C CA . TYR A 1 81 ? -11.23005 -28.61309 -11.61211 1.000 12.02158 81 TYR A CA 1
ATOM 1297 C C . TYR A 1 81 ? -12.03494 -28.65464 -12.87793 1.000 13.48951 81 TYR A C 1
ATOM 1298 O O . TYR A 1 81 ? -11.60081 -29.17909 -13.89479 1.000 12.96826 81 TYR A O 1
ATOM 1316 N N . LYS A 1 82 ? -13.21397 -28.02083 -12.85848 1.000 13.02419 82 LYS A N 1
ATOM 1317 C CA . LYS A 1 82 ? -14.01756 -27.67210 -14.02768 1.000 13.08189 82 LYS A CA 1
ATOM 1318 C C . LYS A 1 82 ? -14.32051 -26.17854 -13.84556 1.000 14.79760 82 LYS A C 1
ATOM 1319 O O . LYS A 1 82 ? -15.17027 -25.80153 -13.01481 1.000 13.45556 82 LYS A O 1
ATOM 1338 N N . GLY A 1 83 ? -13.56793 -25.30347 -14.50612 1.000 14.76407 83 GLY A N 1
ATOM 1339 C CA . GLY A 1 83 ? -13.66045 -23.87735 -14.22473 1.000 13.78739 83 GLY A CA 1
ATOM 1340 C C . GLY A 1 83 ? -13.31211 -23.63988 -12.77442 1.000 13.59782 83 GLY A C 1
ATOM 1341 O O . GLY A 1 83 ? -12.26659 -24.09620 -12.26086 1.000 14.36792 83 GLY A O 1
ATOM 1345 N N . VAL A 1 84 ? -14.16770 -22.89345 -12.08213 1.000 12.05637 84 VAL A N 1
ATOM 1346 C CA . VAL A 1 84 ? -13.97814 -22.52355 -10.68581 1.000 11.29220 84 VAL A CA 1
ATOM 1347 C C . VAL A 1 84 ? -14.56839 -23.54613 -9.71044 1.000 11.20488 84 VAL A C 1
ATOM 1348 O O . VAL A 1 84 ? -14.51922 -23.32527 -8.49117 1.000 11.53004 84 VAL A O 1
ATOM 1361 N N . ASN A 1 85 ? -15.05939 -24.67056 -10.20023 1.000 11.41337 85 ASN A N 1
ATOM 1362 C CA . ASN A 1 85 ? -15.56359 -25.71514 -9.34564 1.000 10.93820 85 ASN A CA 1
ATOM 1363 C C . ASN A 1 85 ? -14.62533 -26.90658 -9.31471 1.000 11.70466 85 ASN A C 1
ATOM 1364 O O . ASN A 1 85 ? -13.84727 -27.13384 -10.25188 1.000 13.16655 85 ASN A O 1
ATOM 1375 N N . LEU A 1 86 ? -14.72046 -27.66969 -8.24075 1.000 11.98746 86 LEU A N 1
ATOM 1376 C CA . LEU A 1 86 ? -14.24530 -29.03745 -8.19041 1.000 11.53812 86 LEU A CA 1
ATOM 1377 C C . LEU A 1 86 ? -15.39031 -29.94932 -8.58777 1.000 12.98112 86 LEU A C 1
ATOM 1378 O O . LEU A 1 86 ? -16.53037 -29.77660 -8.11703 1.000 13.33985 86 LEU A O 1
ATOM 1394 N N . VAL A 1 87 ? -15.09586 -30.96701 -9.38682 1.000 12.78583 87 VAL A N 1
ATOM 1395 C CA . VAL A 1 87 ? -15.97265 -32.08771 -9.65600 1.000 12.34361 87 VAL A CA 1
ATOM 1396 C C . VAL A 1 87 ? -15.29027 -33.29935 -9.05075 1.000 13.64840 87 VAL A C 1
ATOM 1397 O O . VAL A 1 87 ? -14.17137 -33.70234 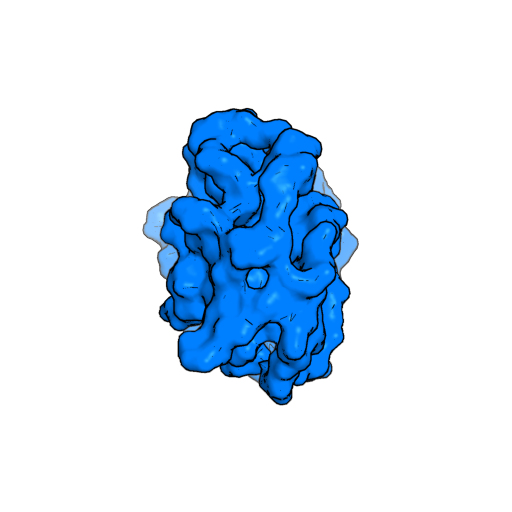-9.46430 1.000 13.60127 87 VAL A O 1
ATOM 1410 N N . LEU A 1 88 ? -15.89285 -33.86128 -8.02691 1.000 13.24988 88 LEU A N 1
ATOM 1411 C CA . LEU A 1 88 ? -15.36135 -34.95097 -7.21535 1.000 13.22728 88 LEU A CA 1
ATOM 1412 C C . LEU A 1 88 ? -16.15382 -36.21105 -7.50726 1.000 16.84203 88 LEU A C 1
ATOM 1413 O O . LEU A 1 88 ? -17.37650 -36.25055 -7.29068 1.000 17.28159 88 LEU A O 1
ATOM 1429 N N A LYS A 1 89 ? -15.49212 -37.24657 -8.01947 0.540 14.60817 89 LYS A N 1
ATOM 1430 N N B LYS A 1 89 ? -15.49108 -37.24440 -8.01761 0.460 14.60425 89 LYS A N 1
ATOM 1431 C CA A LYS A 1 89 ? -16.12552 -38.54479 -8.14004 0.540 13.87743 89 LYS A CA 1
ATOM 1432 C CA B LYS A 1 89 ? -16.13002 -38.53930 -8.13855 0.460 14.01623 89 LYS A CA 1
ATOM 1433 C C A LYS A 1 89 ? -16.07284 -39.18966 -6.76672 0.540 15.21576 89 LYS A C 1
ATOM 1434 C C B LYS A 1 89 ? -16.07361 -39.19227 -6.76849 0.460 15.28891 89 LYS A C 1
ATOM 1435 O O A LYS A 1 89 ? -14.99868 -39.22030 -6.13364 0.540 15.12229 89 LYS A O 1
ATOM 1436 O O B LYS A 1 89 ? -14.99919 -39.22839 -6.13994 0.460 15.10644 89 LYS A O 1
ATOM 1473 N N . VAL A 1 90 ? -17.21901 -39.67858 -6.27436 1.000 14.26980 90 VAL A N 1
ATOM 1474 C CA . VAL A 1 90 ? -17.27651 -40.29964 -4.95950 1.000 14.82336 90 VAL A CA 1
ATOM 1475 C C . VAL A 1 90 ? -17.68843 -41.77421 -5.07480 1.000 14.51560 90 VAL A C 1
ATOM 1476 O O . VAL A 1 90 ? -18.08614 -42.24930 -6.11706 1.000 16.54459 90 VAL A O 1
ATOM 1489 N N . ASN A 1 91 ? -17.57398 -42.45594 -3.94014 1.000 16.28165 91 ASN A N 1
ATOM 1490 C CA . ASN A 1 91 ? -17.73036 -43.90768 -3.91358 1.000 17.68729 91 ASN A CA 1
ATOM 1491 C C . ASN A 1 91 ? -19.14051 -44.36508 -3.67290 1.000 23.78275 91 ASN A C 1
ATOM 1492 O O . ASN A 1 91 ? -19.34633 -45.55782 -3.43202 1.000 23.60878 91 ASN A O 1
ATOM 1503 N N A GLN A 1 92 ? -20.12704 -43.47443 -3.72582 0.542 17.74929 92 GLN A N 1
ATOM 1504 N N B GLN A 1 92 ? -20.12099 -43.47495 -3.75453 0.458 17.92505 92 GLN A N 1
ATOM 1505 C CA A GLN A 1 92 ? -21.53399 -43.84192 -3.57596 0.542 19.54306 92 GLN A CA 1
ATOM 1506 C CA B GLN A 1 92 ? -21.52023 -43.85615 -3.63541 0.458 19.62660 92 GLN A CA 1
ATOM 1507 C C A GLN A 1 92 ? -22.38921 -42.95017 -4.46990 0.542 19.64223 92 GLN A C 1
ATOM 1508 C C B GLN A 1 92 ? -22.37206 -42.96225 -4.52485 0.458 19.56893 92 GLN A C 1
ATOM 1509 O O A GLN A 1 92 ? -22.12832 -41.74571 -4.58993 0.542 17.78303 92 GLN A O 1
ATOM 1510 O O B GLN A 1 92 ? -22.09629 -41.76702 -4.68540 0.458 17.71247 92 GLN A O 1
ATOM 1537 N N . VAL A 1 93 ? -23.40366 -43.54492 -5.09963 1.000 20.08802 93 VAL A N 1
ATOM 1538 C CA . VAL A 1 93 ? -24.39643 -42.82342 -5.88677 1.000 18.41483 93 VAL A CA 1
ATOM 1539 C C . VAL A 1 93 ? -25.48383 -42.28170 -4.95561 1.000 19.73523 93 VAL A C 1
ATOM 1540 O O . VAL A 1 93 ? -25.95517 -43.01198 -4.07167 1.000 20.30935 93 VAL A O 1
ATOM 1553 N N . ASN A 1 94 ? -25.84921 -41.00436 -5.11770 1.000 17.23379 94 ASN A N 1
ATOM 1554 C CA . ASN A 1 94 ? -26.93705 -40.42290 -4.32212 1.000 17.87190 94 ASN A CA 1
ATOM 1555 C C . ASN A 1 94 ? -28.27636 -41.07732 -4.67664 1.000 16.24454 94 ASN A C 1
ATOM 1556 O O . ASN A 1 94 ? -28.73458 -40.93527 -5.79960 1.000 17.44843 94 ASN A O 1
ATOM 1567 N N . PRO A 1 95 ? -28.84635 -41.88714 -3.77407 1.000 18.73757 95 PRO A N 1
ATOM 1568 C CA . PRO A 1 95 ? -30.10245 -42.56844 -4.12282 1.000 21.79709 95 PRO A CA 1
ATOM 1569 C C . PRO A 1 95 ? -31.25795 -41.63551 -4.29189 1.000 23.15740 95 PRO A C 1
ATOM 1570 O O . PRO A 1 95 ? -32.27237 -42.03634 -4.90003 1.000 25.00764 95 PRO A O 1
ATOM 1581 N N . ASN A 1 96 ? -31.11483 -40.38704 -3.86309 1.000 18.49132 96 ASN A N 1
ATOM 1582 C CA . ASN A 1 96 ? -32.15523 -39.37645 -4.02446 1.000 17.85875 96 ASN A CA 1
ATOM 1583 C C . ASN A 1 96 ? -31.83354 -38.36897 -5.13502 1.000 19.44614 96 ASN A C 1
ATOM 1584 O O . ASN A 1 96 ? -32.38720 -37.26809 -5.15494 1.000 19.79023 96 ASN A O 1
ATOM 1595 N N . THR A 1 97 ? -30.99758 -38.73342 -6.09725 1.000 16.84934 97 THR A N 1
ATOM 1596 C CA . THR A 1 97 ? -30.70702 -37.88431 -7.21591 1.000 15.68070 97 THR A CA 1
ATOM 1597 C C . THR A 1 97 ? -31.97840 -37.63237 -8.01431 1.000 18.39885 97 THR A C 1
ATOM 1598 O O . THR A 1 97 ? -32.56106 -38.58863 -8.53802 1.000 19.97644 97 THR A O 1
ATOM 1609 N N . PRO A 1 98 ? -32.41086 -36.39722 -8.18986 1.000 16.98119 98 PRO A N 1
ATOM 1610 C CA . PRO A 1 98 ? -33.56457 -36.14047 -9.05734 1.000 17.15752 98 PRO A CA 1
ATOM 1611 C C . PRO A 1 98 ? -33.17508 -36.06339 -10.50476 1.000 19.30451 98 PRO A C 1
ATOM 1612 O O . PRO A 1 98 ? -32.03903 -35.73449 -10.84450 1.000 19.96209 98 PRO A O 1
ATOM 1623 N N . GLU A 1 99 ? -34.13071 -36.34354 -11.38926 1.000 18.73927 99 GLU A N 1
ATOM 1624 C CA . GLU A 1 99 ? -33.94949 -35.97834 -12.77101 1.000 19.06239 99 GLU A CA 1
ATOM 1625 C C . GLU A 1 99 ? -33.63127 -34.49250 -12.84780 1.000 19.63288 99 GLU A C 1
ATOM 1626 O O . GLU A 1 99 ? -34.29141 -33.66668 -12.19053 1.000 20.73669 99 GLU A O 1
ATOM 1630 N N . HIS A 1 100 ? -32.65951 -34.13320 -13.67001 1.000 18.81952 100 HIS A N 1
ATOM 1631 C CA . HIS A 1 100 ? -32.20451 -32.74797 -13.71501 1.000 17.28122 100 HIS A CA 1
ATOM 1632 C C . HIS A 1 100 ? -31.43788 -32.46410 -14.98946 1.000 19.76163 100 HIS A C 1
ATOM 1633 O O . HIS A 1 100 ? -30.92639 -33.37600 -15.66667 1.000 19.77181 100 HIS A O 1
ATOM 1647 N N . LYS A 1 101 ? -31.32682 -31.18991 -15.26387 1.000 18.87206 101 LYS A N 1
ATOM 1648 C CA . LYS A 1 101 ? -30.54162 -30.60807 -16.31946 1.000 17.99154 101 LYS A CA 1
ATOM 1649 C C . LYS A 1 101 ? -29.73404 -29.46139 -15.74419 1.000 17.19182 101 LYS A C 1
ATOM 1650 O O . LYS A 1 101 ? -29.93518 -29.05960 -14.59460 1.000 17.02613 101 LYS A O 1
ATOM 1669 N N . PHE A 1 102 ? -28.81007 -28.93503 -16.54669 1.000 17.70259 102 PHE A N 1
ATOM 1670 C CA . PHE A 1 102 ? -28.00706 -27.76670 -16.23462 1.000 16.32067 102 PHE A CA 1
ATOM 1671 C C . PHE A 1 102 ? -28.28198 -26.68315 -17.25957 1.000 19.19285 102 PHE A C 1
ATOM 1672 O O . PHE A 1 102 ? -28.41122 -26.95374 -18.46258 1.000 22.57724 102 PHE A O 1
ATOM 1689 N N . LYS A 1 103 ? -28.37309 -25.45329 -16.82415 1.000 15.50307 103 LYS A N 1
ATOM 1690 C CA . LYS A 1 103 ? -28.35896 -24.33893 -17.75017 1.000 17.48535 103 LYS A CA 1
ATOM 1691 C C . LYS A 1 103 ? -27.85064 -23.09930 -17.04322 1.000 17.47955 103 LYS A C 1
ATOM 1692 O O . LYS A 1 103 ? -27.73706 -23.06096 -15.80966 1.000 16.48504 103 LYS A O 1
ATOM 1711 N N . SER A 1 104 ? -27.54175 -22.08341 -17.80745 1.000 14.64429 104 SER A N 1
ATOM 1712 C CA . SER A 1 104 ? -27.12528 -20.81390 -17.30773 1.000 13.84712 104 SER A CA 1
ATOM 1713 C C . SER A 1 104 ? -28.29708 -19.84170 -17.34483 1.000 18.40328 104 SER A C 1
ATOM 1714 O O . SER A 1 104 ? -29.06363 -19.82217 -18.32114 1.000 21.75765 104 SER A O 1
ATOM 1722 N N . VAL A 1 105 ? -28.42671 -19.03635 -16.29564 1.000 15.83009 105 VAL A N 1
ATOM 1723 C CA . VAL A 1 105 ? -29.35782 -17.91475 -16.33130 1.000 15.50083 105 VAL A CA 1
ATOM 1724 C C . VAL A 1 105 ? -28.67208 -16.70988 -16.96696 1.000 15.90287 105 VAL A C 1
ATOM 1725 O O . VAL A 1 105 ? -27.4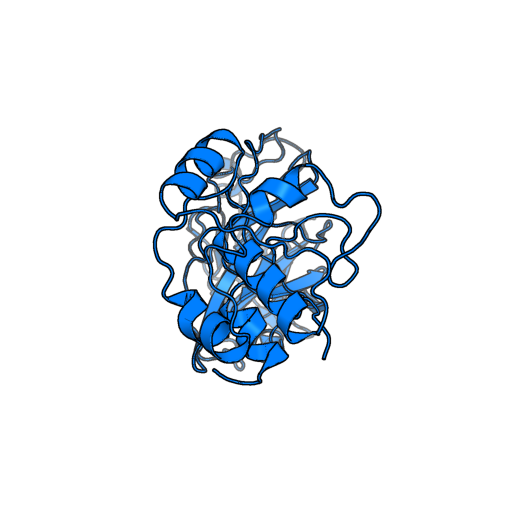2055 -16.61986 -17.06297 1.000 19.84526 105 VAL A O 1
ATOM 1738 N N . LYS A 1 106 ? -29.45735 -15.78253 -17.41773 1.000 16.06175 106 LYS A N 1
ATOM 1739 C CA . LYS A 1 106 ? -29.06493 -14.54263 -18.05622 1.000 17.04320 106 LYS A CA 1
ATOM 1740 C C . LYS A 1 106 ? -29.48179 -13.35485 -17.19342 1.000 15.32403 106 LYS A C 1
ATOM 1741 O O . LYS A 1 106 ? -30.42442 -13.45736 -16.39196 1.000 14.33094 106 LYS A O 1
ATOM 1760 N N . PRO A 1 107 ? -28.86233 -12.19465 -17.35685 1.000 15.60428 107 PRO A N 1
ATOM 1761 C CA . PRO A 1 107 ? -29.34496 -11.00243 -16.66597 1.000 16.06315 107 PRO A CA 1
ATOM 1762 C C . PRO A 1 107 ? -30.83688 -10.79725 -16.86891 1.000 13.73911 107 PRO A C 1
ATOM 1763 O O . PRO A 1 107 ? -31.39147 -10.95137 -17.97943 1.000 16.86641 107 PRO A O 1
ATOM 1774 N N . GLY A 1 108 ? -31.47546 -10.42626 -15.76280 1.000 12.47941 108 GLY A N 1
ATOM 1775 C CA . GLY A 1 108 ? -32.91664 -10.21622 -15.71966 1.000 14.26574 108 GLY A CA 1
ATOM 1776 C C . GLY A 1 108 ? -33.71936 -11.43103 -15.36616 1.000 12.58838 108 GLY A C 1
ATOM 1777 O O . GLY A 1 108 ? -34.93444 -11.29712 -15.11890 1.000 14.13678 108 GLY A O 1
ATOM 1781 N N . GLU A 1 109 ? -33.13444 -12.62021 -15.34417 1.000 12.10772 109 GLU A N 1
ATOM 1782 C CA . GLU A 1 109 ? -33.83835 -13.84644 -15.06218 1.000 11.87831 109 GLU A CA 1
ATOM 1783 C C . GLU A 1 109 ? -33.82705 -14.16877 -13.56816 1.000 12.82094 109 GLU A C 1
ATOM 1784 O O . GLU A 1 109 ? -32.84394 -13.90930 -12.86990 1.000 13.62341 109 GLU A O 1
ATOM 1796 N N . SER A 1 110 ? -34.95278 -14.69723 -13.10154 1.000 12.13203 110 SER A N 1
ATOM 1797 C CA . SER A 1 110 ? -35.11931 -15.08914 -11.70828 1.000 12.75852 110 SER A CA 1
ATOM 1798 C C . SER A 1 110 ? -34.77195 -16.54978 -11.49955 1.000 13.59949 110 SER A C 1
ATOM 1799 O O . SER A 1 110 ? -34.95113 -17.40185 -12.36681 1.000 13.94079 110 SER A O 1
ATOM 1807 N N . PHE A 1 111 ? -34.35623 -16.84172 -10.27033 1.000 12.06116 111 PHE A N 1
ATOM 1808 C CA . PHE A 1 111 ? -34.10846 -18.20652 -9.87706 1.000 10.99860 111 PHE A CA 1
ATOM 1809 C C . PHE A 1 111 ? -34.12989 -18.28876 -8.34930 1.000 10.28369 111 PHE A C 1
ATOM 1810 O O . PHE A 1 111 ? -34.32908 -17.28459 -7.65884 1.000 12.54892 111 PHE A O 1
ATOM 1827 N N . ASN A 1 112 ? -33.96967 -19.50651 -7.84864 1.000 10.80188 112 ASN A N 1
ATOM 1828 C CA . ASN A 1 112 ? -34.08988 -19.79726 -6.41302 1.000 10.36042 112 ASN A CA 1
ATOM 1829 C C . ASN A 1 112 ? -32.75932 -20.15332 -5.81352 1.000 10.95990 112 ASN A C 1
ATOM 1830 O O . ASN A 1 112 ? -32.00770 -20.88041 -6.43973 1.000 12.41963 112 ASN A O 1
ATOM 1841 N N . ILE A 1 113 ? -32.49957 -19.64362 -4.61279 1.000 10.57563 113 ILE A N 1
ATOM 1842 C CA . ILE A 1 113 ? -31.33065 -20.02674 -3.83885 1.000 10.32070 113 ILE A CA 1
ATOM 1843 C C . ILE A 1 113 ? -31.77114 -20.92709 -2.70342 1.000 12.14614 113 ILE A C 1
ATOM 1844 O O . ILE A 1 113 ? -32.64613 -20.52184 -1.89629 1.000 11.70533 113 ILE A O 1
ATOM 1860 N N . LEU A 1 114 ? -31.14417 -22.09900 -2.59179 1.000 11.50100 114 LEU A N 1
ATOM 1861 C CA . LEU A 1 114 ? -31.19003 -22.90686 -1.37325 1.000 10.31522 114 LEU A CA 1
ATOM 1862 C C . LEU A 1 114 ? -29.92936 -22.58004 -0.58229 1.000 11.69515 114 LEU A C 1
ATOM 1863 O O . LEU A 1 114 ? -28.81666 -23.00873 -0.98543 1.000 13.04711 114 LEU A O 1
ATOM 1879 N N . ALA A 1 115 ? -30.06229 -21.73588 0.42188 1.000 11.57098 115 ALA A N 1
ATOM 1880 C CA . ALA A 1 115 ? -28.91909 -21.27352 1.23187 1.000 12.47342 115 ALA A CA 1
ATOM 1881 C C . ALA A 1 115 ? -28.57070 -22.34588 2.24427 1.000 12.92576 115 ALA A C 1
ATOM 1882 O O . ALA A 1 115 ? -29.43655 -22.78341 3.01473 1.000 14.96973 115 ALA A O 1
ATOM 1889 N N . CYS A 1 116 ? -27.32436 -22.84509 2.19994 1.000 12.75423 116 CYS A N 1
ATOM 1890 C CA . CYS A 1 116 ? -26.89360 -24.01467 2.94390 1.000 14.03443 116 CYS A CA 1
ATOM 1891 C C . CYS A 1 116 ? -25.72306 -23.57523 3.83359 1.000 12.99358 116 CYS A C 1
ATOM 1892 O O . CYS A 1 116 ? -24.89260 -22.77232 3.41464 1.000 13.86210 116 CYS A O 1
ATOM 1900 N N . TYR A 1 117 ? -25.66338 -24.11831 5.04108 1.000 15.16176 117 TYR A N 1
ATOM 1901 C CA . TYR A 1 117 ? -24.71017 -23.63100 6.03836 1.000 17.33812 117 TYR A CA 1
ATOM 1902 C C . TYR A 1 117 ? -23.92854 -24.84499 6.48883 1.000 16.20574 117 TYR A C 1
ATOM 1903 O O . TYR A 1 117 ? -24.48535 -25.75164 7.12061 1.000 16.40702 117 TYR A O 1
ATOM 1921 N N . GLU A 1 118 ? -22.68504 -24.94832 5.98941 1.000 15.92924 118 GLU A N 1
ATOM 1922 C CA . GLU A 1 118 ? -21.80225 -26.06424 6.34369 1.000 18.85991 118 GLU A CA 1
ATOM 1923 C C . GLU A 1 118 ? -22.50263 -27.41871 6.20930 1.000 17.47009 118 GLU A C 1
ATOM 1924 O O . GLU A 1 118 ? -22.39249 -28.33496 7.05489 1.000 19.44690 118 GLU A O 1
ATOM 1936 N N . GLY A 1 119 ? -23.18904 -27.61689 5.06928 1.000 14.76809 119 GLY A N 1
ATOM 1937 C CA . GLY A 1 119 ? -23.81061 -28.85893 4.68054 1.000 15.18524 119 GLY A CA 1
ATOM 1938 C C . GLY A 1 119 ? -25.30129 -28.98285 4.99490 1.000 17.74996 119 GLY A C 1
ATOM 1939 O O . GLY A 1 119 ? -25.93577 -29.96255 4.56218 1.000 20.95665 119 GLY A O 1
ATOM 1943 N N A CYS A 1 120 ? -25.84244 -28.04434 5.73778 0.641 19.23250 120 CYS A N 1
ATOM 1944 N N B CYS A 1 120 ? -25.85268 -28.03192 5.70819 0.359 19.83056 120 CYS A N 1
ATOM 1945 C CA A CYS A 1 120 ? -27.24681 -28.13736 6.16583 0.641 23.56235 120 CYS A CA 1
ATOM 1946 C CA B CYS A 1 120 ? -27.24119 -28.12220 6.15689 0.359 23.52618 120 CYS A CA 1
ATOM 1947 C C A CYS A 1 120 ? -28.09990 -27.11826 5.41265 0.641 16.83735 120 CYS A C 1
ATOM 1948 C C B CYS A 1 120 ? -28.11011 -27.10940 5.41775 0.359 17.48865 120 CYS A C 1
ATOM 1949 O O A CYS A 1 120 ? -27.88049 -25.92300 5.59751 0.641 19.03810 120 CYS A O 1
ATOM 1950 O O B CYS A 1 120 ? -27.90474 -25.90322 5.58657 0.359 18.92183 120 CYS A O 1
ATOM 1965 N N . PRO A 1 121 ? -29.07790 -27.54303 4.59050 1.000 18.66004 121 PRO A N 1
ATOM 1966 C CA . PRO A 1 121 ? -30.04175 -26.57405 4.00356 1.000 15.80682 121 PRO A CA 1
ATOM 1967 C C . PRO A 1 121 ? -30.70178 -25.77209 5.11199 1.000 17.51326 121 PRO A C 1
ATOM 1968 O O . PRO A 1 121 ? -31.26535 -26.34665 6.05742 1.000 20.73667 121 PRO A O 1
ATOM 1979 N N . GLY A 1 122 ? -30.63803 -24.46346 5.01992 1.000 14.65441 122 GLY A N 1
ATOM 1980 C CA . GLY A 1 122 ? -31.07537 -23.57343 6.03363 1.000 15.49163 122 GLY A CA 1
ATOM 1981 C C . GLY A 1 122 ? -32.24848 -22.72009 5.59408 1.000 16.53959 122 GLY A C 1
ATOM 1982 O O . GLY A 1 122 ? -33.14595 -22.42628 6.40960 1.000 17.33157 122 GLY A O 1
ATOM 1986 N N A SER A 1 123 ? -32.24375 -22.24158 4.34285 0.634 13.23332 123 SER A N 1
ATOM 1987 N N B SER A 1 123 ? -32.22724 -22.26442 4.34247 0.366 13.22703 123 SER A N 1
ATOM 1988 C CA A SER A 1 123 ? -33.33129 -21.37045 3.91752 0.634 13.00510 123 SER A CA 1
ATOM 1989 C CA B SER A 1 123 ? -33.19368 -21.27136 3.91254 0.366 13.15299 123 SER A CA 1
ATOM 1990 C C A SER A 1 123 ? -33.38558 -21.29516 2.40764 0.634 12.70650 123 SER A C 1
ATOM 1991 C C B SER A 1 123 ? -33.40280 -21.40609 2.41288 0.366 12.72994 123 SER A C 1
ATOM 1992 O O A SER A 1 123 ? -32.45133 -21.66904 1.72007 0.634 12.10677 123 SER A O 1
ATOM 1993 O O B SER A 1 123 ? -32.66734 -22.11165 1.71970 0.366 10.22078 123 SER A O 1
ATOM 2008 N N A VAL A 1 124 ? -34.51187 -20.77185 1.89748 0.634 11.68547 124 VAL A N 1
ATOM 2009 N N B VAL A 1 124 ? -34.48254 -20.77302 1.93789 0.366 11.75597 124 VAL A N 1
ATOM 2010 C CA A VAL A 1 124 ? -34.76369 -20.70572 0.46165 0.634 11.55428 124 VAL A CA 1
ATOM 2011 C CA B VAL A 1 124 ? -34.80387 -20.66273 0.52197 0.366 11.57378 124 VAL A CA 1
ATOM 2012 C C A VAL A 1 124 ? -35.39872 -19.35538 0.14244 0.634 12.68313 124 VAL A C 1
ATOM 2013 C C B VAL A 1 124 ? -35.25079 -19.23384 0.26608 0.366 11.75123 124 VAL A C 1
ATOM 2014 O O A VAL A 1 124 ? -36.31254 -18.88599 0.84175 0.634 11.12312 124 VAL A O 1
ATOM 2015 O O B VAL A 1 124 ? -35.93538 -18.62798 1.10277 0.366 12.00608 124 VAL A O 1
ATOM 2040 N N . TYR A 1 125 ? -34.87433 -18.69329 -0.89150 1.000 11.31360 125 TYR A N 1
ATOM 2041 C CA . TYR A 1 125 ? -35.39531 -17.40539 -1.31782 1.000 10.84176 125 TYR A CA 1
ATOM 2042 C C . TYR A 1 125 ? -35.14574 -17.17779 -2.79161 1.000 12.28682 125 TYR A C 1
ATOM 2043 O O . TYR A 1 125 ? -34.28974 -17.82343 -3.39803 1.000 12.31244 125 TYR A O 1
ATOM 2061 N N . GLY A 1 126 ? -35.90604 -16.25789 -3.36214 1.000 11.80109 126 GLY A N 1
ATOM 2062 C CA . GLY A 1 126 ? -35.77930 -15.91952 -4.76200 1.000 12.55521 126 GLY A CA 1
ATOM 2063 C C . GLY A 1 126 ? -34.82681 -14.76624 -4.99189 1.000 13.34385 126 GLY A C 1
ATOM 2064 O O . GLY A 1 126 ? -34.65499 -13.87577 -4.18227 1.000 13.35443 126 GLY A O 1
ATOM 2068 N N . VAL A 1 127 ? -34.14207 -14.81690 -6.14543 1.000 11.75723 127 VAL A N 1
ATOM 2069 C CA . VAL A 1 127 ? -33.18876 -13.81537 -6.58589 1.000 12.14526 127 VAL A CA 1
ATOM 2070 C C . VAL A 1 127 ? -33.45987 -13.48574 -8.06775 1.000 11.49036 127 VAL A C 1
ATOM 2071 O O . VAL A 1 127 ? -34.24862 -14.12913 -8.75218 1.000 13.68588 127 VAL A O 1
ATOM 2084 N N . ASN A 1 128 ? -32.78040 -12.44796 -8.55273 1.000 12.58880 128 ASN A N 1
ATOM 2085 C CA . ASN A 1 128 ? -32.81960 -12.06423 -9.95494 1.000 12.58213 128 ASN A CA 1
ATOM 2086 C C . ASN A 1 128 ? -31.42025 -11.63877 -10.36575 1.000 12.15193 128 ASN A C 1
ATOM 2087 O O . ASN A 1 128 ? -30.77171 -10.86759 -9.65077 1.000 13.89164 128 ASN A O 1
ATOM 2098 N N A MET A 1 129 ? -30.95361 -12.17453 -11.49294 0.615 11.29997 129 MET A N 1
ATOM 2099 N N B MET A 1 129 ? -30.95094 -12.15313 -11.51557 0.385 11.33234 129 MET A N 1
ATOM 2100 C CA A MET A 1 129 ? -29.60395 -11.86546 -11.91611 0.615 12.48232 129 MET A CA 1
ATOM 2101 C CA B MET A 1 129 ? -29.58345 -11.90984 -11.97633 0.385 12.46391 129 MET A CA 1
ATOM 2102 C C A MET A 1 129 ? -29.50816 -10.42446 -12.42281 0.615 13.25503 129 MET A C 1
ATOM 2103 C C B MET A 1 129 ? -29.43191 -10.48713 -12.52661 0.385 13.24837 129 MET A C 1
ATOM 2104 O O A MET A 1 129 ? -30.30860 -9.95267 -13.24800 0.615 13.22336 129 MET A O 1
ATOM 2105 O O B MET A 1 129 ? -30.09583 -10.10472 -13.50359 0.385 13.61708 129 MET A O 1
ATOM 2132 N N . ARG A 1 130 ? -28.52322 -9.72097 -11.92347 1.000 13.46603 130 ARG A N 1
ATOM 2133 C CA . ARG A 1 130 ? -28.27106 -8.34348 -12.29634 1.000 11.73874 130 ARG A CA 1
ATOM 2134 C C . ARG A 1 130 ? -27.43435 -8.29508 -13.58501 1.000 14.99585 130 ARG A C 1
ATOM 2135 O O . ARG A 1 130 ? -26.83374 -9.26654 -14.01588 1.000 15.03095 130 ARG A O 1
ATOM 2156 N N . SER A 1 131 ? -27.38684 -7.10165 -14.18802 1.000 14.53730 131 SER A N 1
ATOM 2157 C CA . SER A 1 131 ? -26.70108 -6.91538 -15.46303 1.000 14.33928 131 SER A CA 1
ATOM 2158 C C . SER A 1 131 ? -25.23871 -7.34232 -15.42641 1.000 15.32494 131 SER A C 1
ATOM 2159 O O . SER A 1 131 ? -24.72762 -7.84377 -16.43020 1.000 17.61082 131 SER A O 1
ATOM 2167 N N . GLN A 1 132 ? -24.55445 -7.11549 -14.31145 1.000 14.65667 132 GLN A N 1
ATOM 2168 C CA . GLN A 1 132 ? -23.12074 -7.43346 -14.18542 1.000 16.99493 132 GLN A CA 1
ATOM 2169 C C . GLN A 1 132 ? -22.89667 -8.84751 -13.66741 1.000 17.34047 132 GLN A C 1
ATOM 2170 O O . GLN A 1 132 ? -21.77098 -9.15317 -13.20680 1.000 19.73740 132 GLN A O 1
ATOM 2184 N N . GLY A 1 133 ? -23.92320 -9.66336 -13.65534 1.000 14.62396 133 GLY A N 1
ATOM 2185 C CA . GLY A 1 133 ? -23.78410 -11.06672 -13.32362 1.000 16.45821 133 GLY A CA 1
ATOM 2186 C C . GLY A 1 133 ? -23.88262 -11.42737 -11.85666 1.000 19.28354 133 GLY A C 1
ATOM 2187 O O . GLY A 1 133 ? -23.78404 -12.62817 -11.54474 1.000 23.54395 133 GLY A O 1
ATOM 2191 N N . THR A 1 134 ? -24.25299 -10.50344 -11.01519 1.000 14.55834 134 THR A N 1
ATOM 2192 C CA . THR A 1 134 ? -24.31671 -10.61622 -9.57282 1.000 13.18204 134 THR A CA 1
ATOM 2193 C C . THR A 1 134 ? -25.77208 -10.79114 -9.13444 1.000 14.10627 134 THR A C 1
ATOM 2194 O O . THR A 1 134 ? -26.73071 -10.55870 -9.91358 1.000 14.89673 134 THR A O 1
ATOM 2205 N N . ILE A 1 135 ? -25.92779 -11.23086 -7.90082 1.000 12.79201 135 ILE A N 1
ATOM 2206 C CA . ILE A 1 135 ? -27.21202 -11.23158 -7.21448 1.000 12.62232 135 ILE A CA 1
ATOM 2207 C C . ILE A 1 135 ? -27.05173 -10.50516 -5.88679 1.000 14.70702 135 ILE A C 1
ATOM 2208 O O . ILE A 1 135 ? -25.96498 -10.33348 -5.34323 1.000 14.67874 135 ILE A O 1
ATOM 2224 N N . LYS A 1 136 ? -28.17349 -10.07675 -5.32631 1.000 15.77572 136 LYS A N 1
ATOM 2225 C CA . LYS A 1 136 ? -28.19940 -9.45517 -4.00575 1.000 16.44479 136 LYS A CA 1
ATOM 2226 C C . LYS A 1 136 ? -28.87668 -10.41775 -3.04992 1.000 18.05443 136 LYS A C 1
ATOM 2227 O O . LYS A 1 136 ? -30.11897 -10.42260 -2.91163 1.000 21.35537 136 LYS A O 1
ATOM 2246 N N . GLY A 1 137 ? -28.09935 -11.25132 -2.39645 1.000 15.69297 137 GLY A N 1
ATOM 2247 C CA . GLY A 1 137 ? -28.61501 -12.22601 -1.48401 1.000 15.87269 137 GLY A CA 1
ATOM 2248 C C . GLY A 1 137 ? -28.20085 -11.96149 -0.05977 1.000 14.37552 137 GLY A C 1
ATOM 2249 O O . GLY A 1 137 ? -28.01023 -10.80791 0.36440 1.000 15.53705 137 GLY A O 1
ATOM 2253 N N A SER A 1 138 ? -27.96612 -13.04715 0.64961 0.652 14.22603 138 SER A N 1
ATOM 2254 N N B SER A 1 138 ? -27.99926 -13.02977 0.69085 0.348 14.09721 138 SER A N 1
ATOM 2255 C CA A SER A 1 138 ? -27.54125 -13.01103 2.03494 0.652 14.76304 138 SER A CA 1
ATOM 2256 C CA B SER A 1 138 ? -27.46534 -12.91586 2.04217 0.348 14.87859 138 SER A CA 1
ATOM 2257 C C A SER A 1 138 ? -26.70907 -14.27254 2.17664 0.652 19.22962 138 SER A C 1
ATOM 2258 C C B SER A 1 138 ? -26.69303 -14.20908 2.24453 0.348 18.86800 138 SER A C 1
ATOM 2259 O O A SER A 1 138 ? -27.24867 -15.39201 2.19076 0.652 18.44467 138 SER A O 1
ATOM 2260 O O B SER A 1 138 ? -27.27177 -15.28101 2.46627 0.348 20.17670 138 SER A O 1
ATOM 2275 N N . PHE A 1 139 ? -25.40908 -14.10839 2.07305 1.000 14.81607 139 PHE A N 1
ATOM 2276 C CA . PHE A 1 139 ? -24.49053 -15.22550 2.15911 1.000 14.52544 139 PHE A CA 1
ATOM 2277 C C . PHE A 1 139 ? -23.41493 -14.82547 3.15889 1.000 13.60604 139 PHE A C 1
ATOM 2278 O O . PHE A 1 139 ? -22.97498 -13.66353 3.15277 1.000 15.89729 139 PHE A O 1
ATOM 2295 N N . ILE A 1 140 ? -22.99043 -15.80873 3.95177 1.000 13.81055 140 ILE A N 1
ATOM 2296 C CA . ILE A 1 140 ? -21.93222 -15.62500 4.95613 1.000 15.28950 140 ILE A CA 1
ATOM 2297 C C . ILE A 1 140 ? -20.91338 -16.76371 4.82776 1.000 17.25152 140 ILE A C 1
ATOM 2298 O O . ILE A 1 140 ? -21.03769 -17.70116 4.03498 1.000 14.28445 140 ILE A O 1
ATOM 2314 N N . ALA A 1 141 ? -19.86039 -16.68947 5.64475 1.000 17.26393 141 ALA A N 1
ATOM 2315 C CA . ALA A 1 141 ? -18.93323 -17.80920 5.70477 1.000 16.89569 141 ALA A CA 1
ATOM 2316 C C . ALA A 1 141 ? -19.65157 -19.10726 5.99731 1.000 16.43125 141 ALA A C 1
ATOM 2317 O O . ALA A 1 141 ? -20.58920 -19.15574 6.80028 1.000 19.03417 141 ALA A O 1
ATOM 2324 N N . GLY A 1 142 ? -19.27473 -20.16440 5.28997 1.000 15.83827 142 GLY A N 1
ATOM 2325 C CA . GLY A 1 142 ? -19.93027 -21.43620 5.43558 1.000 16.22823 142 GLY A CA 1
ATOM 2326 C C . GLY A 1 142 ? -21.05526 -21.70896 4.43154 1.000 12.89894 142 GLY A C 1
ATOM 2327 O O . GLY A 1 142 ? -21.52059 -22.85243 4.35794 1.000 14.73878 142 GLY A O 1
ATOM 2331 N N . THR A 1 143 ? -21.40578 -20.69975 3.62375 1.000 13.63372 143 THR A N 1
ATOM 2332 C CA . THR A 1 143 ? -22.49229 -20.87096 2.66110 1.000 12.60633 143 THR A CA 1
ATOM 2333 C C . THR A 1 143 ? -22.00320 -21.03555 1.23223 1.000 13.06802 143 THR A C 1
ATOM 2334 O O . THR A 1 143 ? -22.83879 -21.20542 0.33056 1.000 12.33116 143 THR A O 1
ATOM 2345 N N . CYS A 1 144 ? -20.68558 -21.03508 0.96563 1.000 12.27899 144 CYS A N 1
ATOM 2346 C CA . CYS A 1 144 ? -20.31723 -21.31410 -0.42037 1.000 12.01646 144 CYS A CA 1
ATOM 2347 C C . CYS A 1 144 ? -20.72572 -22.71794 -0.80751 1.000 11.87273 144 CYS A C 1
ATOM 2348 O O . CYS A 1 144 ? -20.84197 -23.65256 0.01317 1.000 12.65698 144 CYS A O 1
ATOM 2351 N N . GLY A 1 145 ? -21.01583 -22.89565 -2.10448 1.000 11.24307 145 GLY A N 1
ATOM 2352 C CA . GLY A 1 145 ? -21.57842 -24.09237 -2.61203 1.000 11.37904 145 GLY A CA 1
ATOM 2353 C C . GLY A 1 145 ? -23.09112 -24.16966 -2.50053 1.000 12.09829 145 GLY A C 1
ATOM 2354 O O . GLY A 1 145 ? -23.69801 -25.10649 -3.03700 1.000 13.00047 145 GLY A O 1
ATOM 2358 N N . SER A 1 146 ? -23.70082 -23.19857 -1.85486 1.000 11.47262 146 SER A N 1
ATOM 2359 C CA . SER A 1 146 ? -25.15855 -23.07928 -1.89474 1.000 11.26722 146 SER A CA 1
ATOM 2360 C C . SER A 1 146 ? -25.57105 -23.07034 -3.36111 1.000 11.57852 146 SER A C 1
ATOM 2361 O O . SER A 1 146 ? -24.88676 -22.51392 -4.23838 1.000 11.14938 146 SER A O 1
ATOM 2369 N N . VAL A 1 147 ? -26.74593 -23.66404 -3.63246 1.000 1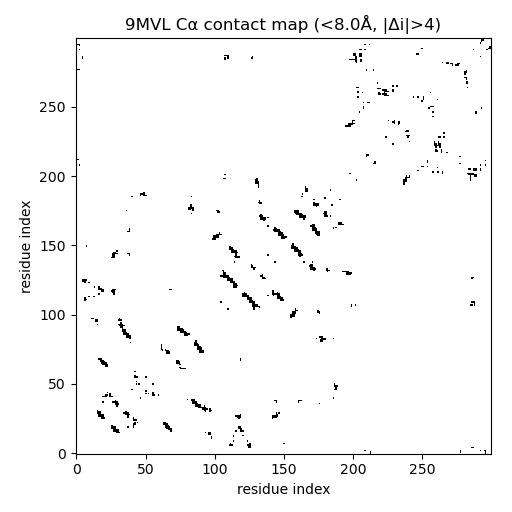1.43171 147 VAL A N 1
ATOM 2370 C CA . VAL A 1 147 ? -27.19920 -24.00902 -4.96688 1.000 11.22570 147 VAL A CA 1
ATOM 2371 C C . VAL A 1 147 ? -28.35394 -23.13812 -5.40442 1.000 12.23572 147 VAL A C 1
ATOM 2372 O O . VAL A 1 147 ? -29.33267 -22.93299 -4.65307 1.000 13.47912 147 VAL A O 1
ATOM 2385 N N . GLY A 1 148 ? -28.29276 -22.65897 -6.64116 1.000 11.94669 148 GLY A N 1
ATOM 2386 C CA . GLY A 1 148 ? -29.40908 -22.00614 -7.29032 1.000 11.48020 148 GLY A CA 1
ATOM 2387 C C . GLY A 1 148 ? -30.01787 -22.93083 -8.33744 1.000 12.08479 148 GLY A C 1
ATOM 2388 O O . GLY A 1 148 ? -29.30404 -23.67285 -9.02632 1.000 11.98211 148 GLY A O 1
ATOM 2392 N N . TYR A 1 149 ? -31.34760 -22.89259 -8.44717 1.000 10.77203 149 TYR A N 1
ATOM 2393 C CA . TYR A 1 149 ? -32.08964 -23.80253 -9.29377 1.000 11.08457 149 TYR A CA 1
ATOM 2394 C C . TYR A 1 149 ? -33.33137 -23.09794 -9.82212 1.000 11.52817 149 TYR A C 1
ATOM 2395 O O . TYR A 1 149 ? -33.78611 -22.10207 -9.25163 1.000 11.43194 149 TYR A O 1
ATOM 2413 N N A VAL A 1 150 ? -33.89828 -23.67031 -10.88149 0.517 12.53655 150 VAL A N 1
ATOM 2414 N N B VAL A 1 150 ? -33.84983 -23.65975 -10.94056 0.483 12.43939 150 VAL A N 1
ATOM 2415 C CA A VAL A 1 150 ? -35.19793 -23.20151 -11.38333 0.517 13.40753 150 VAL A CA 1
ATOM 2416 C CA B VAL A 1 150 ? -35.16130 -23.31561 -11.49562 0.483 13.16481 150 VAL A CA 1
ATOM 2417 C C A VAL A 1 150 ? -35.91392 -24.39183 -11.98241 0.517 15.17861 150 VAL A C 1
ATOM 2418 C C B VAL A 1 150 ? -35.93848 -24.58903 -11.78721 0.483 13.67414 150 VAL A C 1
ATOM 2419 O O A VAL A 1 150 ? -35.29392 -25.21522 -12.67647 0.517 14.14589 150 VAL A O 1
ATOM 2420 O O B VAL A 1 150 ? -35.40064 -25.66271 -12.06983 0.483 11.70407 150 VAL A O 1
ATOM 2445 N N . LEU A 1 151 ? -37.24105 -24.47261 -11.70308 1.000 15.88630 151 LEU A N 1
ATOM 2446 C CA . LEU A 1 151 ? -38.12450 -25.48169 -12.26682 1.000 17.74245 151 LEU A CA 1
ATOM 2447 C C . LEU A 1 151 ? -38.88991 -24.84779 -13.40978 1.000 18.03540 151 LEU A C 1
ATOM 2448 O O . LEU A 1 151 ? -39.48430 -23.78319 -13.24393 1.000 17.72423 151 LEU A O 1
ATOM 2464 N N . GLU A 1 152 ? -38.83459 -25.48987 -14.57042 1.000 21.99130 152 GLU A N 1
ATOM 2465 C CA . GLU A 1 152 ? -39.57685 -25.01692 -15.73937 1.000 24.93797 152 GLU A CA 1
ATOM 2466 C C . GLU A 1 152 ? -40.25358 -26.22931 -16.36657 1.000 33.90038 152 GLU A C 1
ATOM 2467 O O . GLU A 1 152 ? -39.58120 -27.19860 -16.72727 1.000 29.92990 152 GLU A O 1
ATOM 2479 N N . ASN A 1 153 ? -41.56903 -26.19557 -16.49817 1.000 32.74688 153 ASN A N 1
ATOM 2480 C CA . ASN A 1 153 ? -42.27470 -27.30373 -17.16534 1.000 41.61058 153 ASN A CA 1
ATOM 2481 C C . ASN A 1 153 ? -41.93796 -28.64907 -16.52301 1.000 36.33211 153 ASN A C 1
ATOM 2482 O O . ASN A 1 153 ? -41.73446 -29.66251 -17.19555 1.000 41.46120 153 ASN A O 1
ATOM 2493 N N . GLY A 1 154 ? -41.91654 -28.67211 -15.20253 1.000 27.94682 154 GLY A N 1
ATOM 2494 C CA . GLY A 1 154 ? -41.60921 -29.88763 -14.50321 1.000 32.34511 154 GLY A CA 1
ATOM 2495 C C . GLY A 1 154 ? -40.16198 -30.33840 -14.56757 1.000 30.13650 154 GLY A C 1
ATOM 2496 O O . GLY A 1 154 ? -39.85605 -31.39497 -13.99694 1.000 34.91497 154 GLY A O 1
ATOM 2500 N N . ILE A 1 155 ? -39.27958 -29.59593 -15.23254 1.000 24.35567 155 ILE A N 1
ATOM 2501 C CA . ILE A 1 155 ? -37.86298 -29.95260 -15.33144 1.000 19.69036 155 ILE A CA 1
ATOM 2502 C C . ILE A 1 155 ? -37.06232 -29.10695 -14.31240 1.000 16.00134 155 ILE A C 1
ATOM 2503 O O . ILE A 1 155 ? -37.20923 -27.87258 -14.26920 1.000 19.08388 155 ILE A O 1
ATOM 2519 N N . LEU A 1 156 ? -36.22203 -29.80555 -13.55150 1.000 18.01887 156 LEU A N 1
ATOM 2520 C CA . LEU A 1 156 ? -35.30899 -29.15871 -12.59140 1.000 15.62793 156 LEU A CA 1
ATOM 2521 C C . LEU A 1 156 ? -34.01031 -28.80098 -13.28359 1.000 15.75163 156 LEU A C 1
ATOM 2522 O O . LEU A 1 156 ? -33.31645 -29.70611 -13.77962 1.000 16.83614 156 LEU A O 1
ATOM 2538 N N . TYR A 1 157 ? -33.65573 -27.52664 -13.27361 1.000 13.93944 157 TYR A N 1
ATOM 2539 C CA . TYR A 1 157 ? -32.34838 -27.06158 -13.74510 1.000 13.90262 157 TYR A CA 1
ATOM 2540 C C . TYR A 1 157 ? -31.51066 -26.54568 -12.58193 1.000 14.35344 157 TYR A C 1
ATOM 2541 O O . TYR A 1 157 ? -31.96347 -25.69921 -11.79720 1.000 13.29247 157 TYR A O 1
ATOM 2559 N N . PHE A 1 158 ? -30.24370 -26.99259 -12.52711 1.000 13.34956 158 PHE A N 1
ATOM 2560 C CA . PHE A 1 158 ?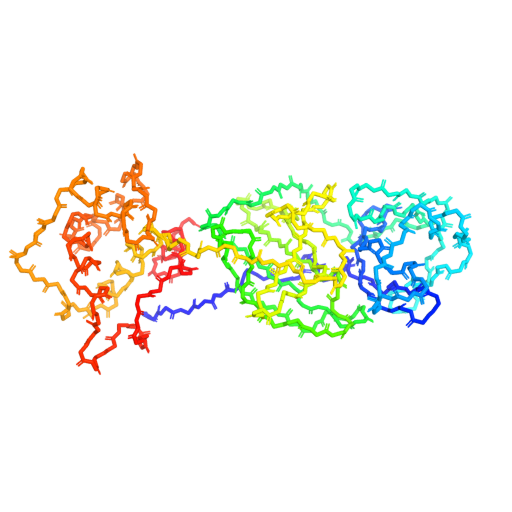 -29.29662 -26.38805 -11.61381 1.000 12.27816 158 PHE A CA 1
ATOM 2561 C C . PHE A 1 158 ? -28.57079 -25.27223 -12.35762 1.000 13.79936 158 PHE A C 1
ATOM 2562 O O . PHE A 1 158 ? -28.05993 -25.49597 -13.47109 1.000 14.02606 158 PHE A O 1
ATOM 2579 N N . VAL A 1 159 ? -28.54171 -24.06774 -11.78313 1.000 11.99311 159 VAL A N 1
ATOM 2580 C CA . VAL A 1 159 ? -28.11772 -22.87364 -12.50624 1.000 12.47738 159 VAL A CA 1
ATOM 2581 C C . VAL A 1 159 ? -27.03707 -22.08232 -11.80515 1.000 12.58291 159 VAL A C 1
ATOM 2582 O O . VAL A 1 159 ? -26.40390 -21.20169 -12.42649 1.000 13.51523 159 VAL A O 1
ATOM 2595 N N . TYR A 1 160 ? -26.79649 -22.27030 -10.51168 1.000 10.64993 160 TYR A N 1
ATOM 2596 C CA . TYR A 1 160 ? -25.90892 -21.38890 -9.75254 1.000 11.17528 160 TYR A CA 1
ATOM 2597 C C . TYR A 1 160 ? -25.28066 -22.17109 -8.60843 1.000 10.83375 160 TYR A C 1
ATOM 2598 O O . TYR A 1 160 ? -25.89701 -23.05377 -8.01340 1.000 11.40295 160 TYR A O 1
ATOM 2616 N N . MET A 1 161 ? -24.02315 -21.83988 -8.32142 1.000 10.39116 161 MET A N 1
ATOM 2617 C CA . MET A 1 161 ? -23.30289 -22.27149 -7.13784 1.000 10.73792 161 MET A CA 1
ATOM 2618 C C . MET A 1 161 ? -22.54459 -21.09410 -6.57517 1.000 11.01139 161 MET A C 1
ATOM 2619 O O . MET A 1 161 ? -21.87999 -20.34437 -7.30822 1.000 11.38807 161 MET A O 1
ATOM 2633 N N . HIS A 1 162 ? -22.66686 -20.87067 -5.26913 1.000 10.46673 162 HIS A N 1
ATOM 2634 C CA . HIS A 1 162 ? -22.16455 -19.65049 -4.67463 1.000 9.75426 162 HIS A CA 1
ATOM 2635 C C . HIS A 1 162 ? -20.65178 -19.68238 -4.36464 1.000 10.60546 162 HIS A C 1
ATOM 2636 O O . HIS A 1 162 ? -20.16453 -20.61707 -3.72318 1.000 11.43952 162 HIS A O 1
ATOM 2650 N N . HIS A 1 163 ? -19.95203 -18.57435 -4.71833 1.000 11.33748 163 HIS A N 1
ATOM 2651 C CA . HIS A 1 163 ? -18.50420 -18.47802 -4.48617 1.000 11.59794 163 HIS A CA 1
ATOM 2652 C C . HIS A 1 163 ? -18.03871 -17.29158 -3.63758 1.000 12.09868 163 HIS A C 1
ATOM 2653 O O . HIS A 1 163 ? -17.05851 -17.47763 -2.87528 1.000 12.90113 163 HIS A O 1
ATOM 2667 N N . LEU A 1 164 ? -18.57826 -16.07594 -3.77653 1.000 10.81570 164 LEU A N 1
ATOM 2668 C CA . LEU A 1 164 ? -17.91511 -14.93284 -3.15853 1.000 10.94043 164 LEU A CA 1
ATOM 2669 C C . LEU A 1 164 ? -18.80704 -13.72898 -3.07233 1.000 12.13874 164 LEU A C 1
ATOM 2670 O O . LEU A 1 164 ? -19.89540 -13.65934 -3.68565 1.000 11.59036 164 LEU A O 1
ATOM 2686 N N . GLU A 1 165 ? -18.33448 -12.74986 -2.30669 1.000 12.72873 165 GLU A N 1
ATOM 2687 C CA . GLU A 1 165 ? -18.98415 -11.44789 -2.13865 1.000 11.44934 165 GLU A CA 1
ATOM 2688 C C . GLU A 1 165 ? -18.02821 -10.33667 -2.53402 1.000 14.35138 165 GLU A C 1
ATOM 2689 O O . GLU A 1 165 ? -16.84956 -10.37562 -2.12836 1.000 15.15650 165 GLU A O 1
ATOM 2701 N N . LEU A 1 166 ? -18.51099 -9.39936 -3.29624 1.000 12.72779 166 LEU A N 1
ATOM 2702 C CA . LEU A 1 166 ? -17.69888 -8.24902 -3.72427 1.000 13.82022 166 LEU A CA 1
ATOM 2703 C C . LEU A 1 166 ? -17.70080 -7.20935 -2.59806 1.000 17.14092 166 LEU A C 1
ATOM 2704 O O . LEU A 1 166 ? -18.48990 -7.26601 -1.62889 1.000 16.56339 166 LEU A O 1
ATOM 2720 N N . GLY A 1 167 ? -16.77490 -6.24242 -2.70502 1.000 19.62384 167 GLY A N 1
ATOM 2721 C CA . GLY A 1 167 ? -16.68673 -5.20628 -1.67648 1.000 19.34132 167 GLY A CA 1
ATOM 2722 C C . GLY A 1 167 ? -17.91672 -4.35313 -1.50783 1.000 20.74446 167 GLY A C 1
ATOM 2723 O O . GLY A 1 167 ? -18.11022 -3.76826 -0.41904 1.000 22.54579 167 GLY A O 1
ATOM 2727 N N . ASN A 1 168 ? -18.77522 -4.28278 -2.52055 1.000 17.57157 168 ASN A N 1
ATOM 2728 C CA . ASN A 1 168 ? -20.01760 -3.55244 -2.41630 1.000 18.92733 168 ASN A CA 1
ATOM 2729 C C . ASN A 1 168 ? -21.17729 -4.41141 -1.93147 1.000 19.33531 168 ASN A C 1
ATOM 2730 O O . ASN A 1 168 ? -22.33068 -3.94761 -1.99216 1.000 20.74564 168 ASN A O 1
ATOM 2741 N N . GLY A 1 169 ? -20.89585 -5.65201 -1.48009 1.000 16.60632 169 GLY A N 1
ATOM 2742 C CA . GLY A 1 169 ? -21.92795 -6.52651 -0.97849 1.000 16.94316 169 GLY A CA 1
ATOM 2743 C C . GLY A 1 169 ? -22.61929 -7.40779 -1.98898 1.000 15.17955 169 GLY A C 1
ATOM 2744 O O . GLY A 1 169 ? -23.39094 -8.28748 -1.58121 1.000 17.96362 169 GLY A O 1
ATOM 2748 N N . SER A 1 170 ? -22.40334 -7.19422 -3.27744 1.000 15.43714 170 SER A N 1
ATOM 2749 C CA . SER A 1 170 ? -23.00314 -8.05685 -4.29469 1.000 14.17877 170 SER A CA 1
ATOM 2750 C C . SER A 1 170 ? -22.41606 -9.45709 -4.24326 1.000 14.01753 170 SER A C 1
ATOM 2751 O O . SER A 1 170 ? -21.23866 -9.65677 -3.89413 1.000 15.02297 170 SER A O 1
ATOM 2759 N N . HIS A 1 171 ? -23.24485 -10.44250 -4.59099 1.000 11.94692 171 HIS A N 1
ATOM 2760 C CA . HIS A 1 171 ? -22.91705 -11.85833 -4.51164 1.000 11.50911 171 HIS A CA 1
ATOM 2761 C C . HIS A 1 171 ? -22.65153 -12.46372 -5.87954 1.000 13.30394 171 HIS A C 1
ATOM 2762 O O . HIS A 1 171 ? -23.32835 -12.15440 -6.86049 1.000 12.93128 171 HIS A O 1
ATOM 2776 N N . VAL A 1 172 ? -21.60388 -13.29384 -5.93113 1.000 12.35092 172 VAL A N 1
ATOM 2777 C CA . VAL A 1 172 ? -21.06149 -13.84458 -7.15191 1.000 11.82173 172 VAL A CA 1
ATOM 2778 C C . VAL A 1 172 ? -20.99676 -15.35262 -7.04201 1.000 11.46693 172 VAL A C 1
ATOM 2779 O O . VAL A 1 172 ? -20.50679 -15.89898 -6.04702 1.000 11.49179 172 VAL A O 1
ATOM 2792 N N . GLY A 1 173 ? -21.38597 -16.02501 -8.11827 1.000 12.35160 173 GLY A N 1
ATOM 2793 C CA . GLY A 1 173 ? -21.26837 -17.44648 -8.23827 1.000 10.36469 173 GLY A CA 1
ATOM 2794 C C . GLY A 1 173 ? -21.09331 -17.86992 -9.67492 1.000 12.34865 173 GLY A C 1
ATOM 2795 O O . GLY A 1 173 ? -20.96280 -17.02134 -10.58890 1.000 11.87759 173 GLY A O 1
ATOM 2799 N N . SER A 1 174 ? -21.16821 -19.16510 -9.85079 1.000 11.56131 174 SER A N 1
ATOM 2800 C CA . SER A 1 174 ? -20.90444 -19.79396 -11.13169 1.000 11.06474 174 SER A CA 1
ATOM 2801 C C . SER A 1 174 ? -22.09994 -20.60582 -11.59542 1.000 12.23649 174 SER A C 1
ATOM 2802 O O . SER A 1 174 ? -22.97966 -20.93815 -10.80517 1.000 12.40342 174 SER A O 1
ATOM 2810 N N . ASN A 1 175 ? -22.13114 -20.97812 -12.87056 1.000 11.18434 175 ASN A N 1
ATOM 2811 C CA . ASN A 1 175 ? -22.98926 -22.08244 -13.25707 1.000 11.62727 175 ASN A CA 1
ATOM 2812 C C . ASN A 1 175 ? -22.36307 -23.40785 -12.81064 1.000 14.04155 175 ASN A C 1
ATOM 2813 O O . ASN A 1 175 ? -21.29382 -23.40828 -12.17326 1.000 13.01075 175 ASN A O 1
ATOM 2824 N N . LEU A 1 176 ? -23.03628 -24.52036 -13.05404 1.000 14.33857 176 LEU A N 1
ATOM 2825 C CA . LEU A 1 176 ? -22.54384 -25.80916 -12.57551 1.000 13.80218 176 LEU A CA 1
ATOM 2826 C C . LEU A 1 176 ? -21.42829 -26.34455 -13.45752 1.000 17.62226 176 LEU A C 1
ATOM 2827 O O . LEU A 1 176 ? -20.73669 -27.26866 -12.99890 1.000 22.52059 176 LEU A O 1
ATOM 2843 N N . GLU A 1 177 ? -21.17937 -25.69823 -14.58564 1.000 15.60308 177 GLU A N 1
ATOM 2844 C CA . GLU A 1 177 ? -20.02025 -25.95245 -15.45093 1.000 17.87697 177 GLU A CA 1
ATOM 2845 C C . GLU A 1 177 ? -18.80828 -25.17786 -14.96564 1.000 17.59477 177 GLU A C 1
ATOM 2846 O O . GLU A 1 177 ? -17.70674 -25.30082 -15.54017 1.000 18.59856 177 GLU A O 1
ATOM 2858 N N . GLY A 1 178 ? -18.91571 -24.41990 -13.89190 1.000 13.36243 178 GLY A N 1
ATOM 2859 C CA . GLY A 1 178 ? -17.77437 -23.69683 -13.35640 1.000 13.91894 178 GLY A CA 1
ATOM 2860 C C . GLY A 1 178 ? -17.39992 -22.42916 -14.07223 1.000 13.15429 178 GLY A C 1
ATOM 2861 O O . GLY A 1 178 ? -16.31333 -21.86096 -13.83315 1.000 13.18757 178 GLY A O 1
ATOM 2865 N N . GLU A 1 179 ? -18.30681 -21.84864 -14.85338 1.000 13.05297 179 GLU A N 1
ATOM 2866 C CA . GLU A 1 179 ? -18.10786 -20.53696 -15.45986 1.000 13.90777 179 GLU A CA 1
ATOM 2867 C C . GLU A 1 179 ? -18.68534 -19.48608 -14.51992 1.000 13.67163 179 GLU A C 1
ATOM 2868 O O . GLU A 1 179 ? -19.89738 -19.51548 -14.25327 1.000 13.21077 179 GLU A O 1
ATOM 2880 N N . MET A 1 180 ? -17.87821 -18.57612 -14.04036 1.000 12.74275 180 MET A N 1
ATOM 2881 C CA . MET A 1 180 ? -18.32663 -17.56559 -13.08432 1.000 12.44818 180 MET A CA 1
ATOM 2882 C C . MET A 1 180 ? -19.23623 -16.57667 -13.82979 1.000 13.80344 180 MET A C 1
ATOM 2883 O O . MET A 1 180 ? -18.84865 -15.96914 -14.83393 1.000 14.76953 180 MET A O 1
ATOM 2897 N N . TYR A 1 181 ? -20.43276 -16.33546 -13.29689 1.000 12.84138 181 TYR A N 1
ATOM 2898 C CA . TYR A 1 181 ? -21.24302 -15.26233 -13.82143 1.000 13.53203 181 TYR A CA 1
ATOM 2899 C C . TYR A 1 181 ? -20.59198 -13.90525 -13.66348 1.000 14.89459 181 TYR A C 1
ATOM 2900 O O . TYR A 1 181 ? -19.95434 -13.61798 -12.66601 1.000 15.26963 181 TYR A O 1
ATOM 2918 N N . GLY A 1 182 ? -20.61653 -13.13838 -14.74752 1.000 16.26410 182 GLY A N 1
ATOM 2919 C CA . GLY A 1 182 ? -19.93215 -11.87408 -14.75308 1.000 16.68561 182 GLY A CA 1
ATOM 2920 C C . GLY A 1 182 ? -18.44781 -11.92997 -15.02570 1.000 16.82799 182 GLY A C 1
ATOM 2921 O O . GLY A 1 182 ? -17.80381 -10.84656 -15.11190 1.000 17.42866 182 GLY A O 1
ATOM 2925 N N . GLY A 1 183 ? -17.87505 -13.10889 -15.09015 1.000 14.89725 183 GLY A N 1
ATOM 2926 C CA . GLY A 1 183 ? -16.43250 -13.19310 -15.35256 1.000 16.07964 183 GLY A CA 1
ATOM 2927 C C . GLY A 1 183 ? -15.51687 -12.94630 -14.18142 1.000 17.62107 183 GLY A C 1
ATOM 2928 O O . GLY A 1 183 ? -14.28573 -12.89783 -14.37241 1.000 18.78637 183 GLY A O 1
ATOM 2932 N N . TYR A 1 184 ? -16.01561 -12.76715 -12.98202 1.000 12.92305 184 TYR A N 1
ATOM 2933 C CA . TYR A 1 184 ? -15.21637 -12.52575 -11.81068 1.000 13.17150 184 TYR A CA 1
ATOM 2934 C C . TYR A 1 184 ? -14.31091 -13.71076 -11.51362 1.000 14.19348 184 TYR A C 1
ATOM 2935 O O . TYR A 1 184 ? -14.64032 -14.85906 -11.77675 1.000 14.91558 184 TYR A O 1
ATOM 2953 N N . GLU A 1 185 ? -13.14982 -13.39296 -10.93671 1.000 15.14531 185 GLU A N 1
ATOM 2954 C CA . GLU A 1 185 ? -12.25527 -14.43833 -10.47098 1.000 14.63855 185 GLU A CA 1
ATOM 2955 C C . GLU A 1 185 ? -12.64290 -14.90965 -9.09606 1.000 13.60571 185 GLU A C 1
ATOM 2956 O O . GLU A 1 185 ? -13.15415 -14.13695 -8.28531 1.000 13.95163 185 GLU A O 1
ATOM 2968 N N . ASP A 1 186 ? -12.38368 -16.20131 -8.79185 1.000 13.05700 186 ASP A N 1
ATOM 2969 C CA . ASP A 1 186 ? -12.59251 -16.74172 -7.44593 1.000 14.14672 186 ASP A CA 1
ATOM 2970 C C . ASP A 1 186 ? -11.36668 -16.43532 -6.56808 1.000 14.02044 186 ASP A C 1
ATOM 2971 O O . ASP A 1 186 ? -10.58059 -17.30115 -6.15981 1.000 14.13285 186 ASP A O 1
ATOM 2980 N N . GLN A 1 187 ? -11.23368 -15.15511 -6.25169 1.000 14.57851 187 GLN A N 1
ATOM 2981 C CA . GLN A 1 187 ? -10.13604 -14.57896 -5.47995 1.000 14.53454 187 GLN A CA 1
ATOM 2982 C C . GLN A 1 187 ? -10.67962 -13.57823 -4.49100 1.000 17.46406 187 GLN A C 1
ATOM 2983 O O . GLN A 1 187 ? -11.73150 -12.96705 -4.75793 1.000 17.55199 187 GLN A O 1
ATOM 2997 N N . PRO A 1 188 ? -9.98731 -13.35107 -3.37640 1.000 15.45042 188 PRO A N 1
ATOM 2998 C CA . PRO A 1 188 ? -10.40577 -12.31786 -2.40609 1.000 18.41730 188 PRO A CA 1
ATOM 2999 C C . PRO A 1 188 ? -9.98498 -10.91602 -2.74894 1.000 22.98926 188 PRO A C 1
ATOM 3000 O O . PRO A 1 188 ? -10.26826 -9.99104 -1.95978 1.000 28.14172 188 PRO A O 1
ATOM 3011 N N . SER A 1 189 ? -9.29614 -10.72128 -3.84237 1.000 21.93770 189 SER A N 1
ATOM 3012 C CA . SER A 1 189 ? -8.78723 -9.40086 -4.20502 1.000 24.99239 189 SER A CA 1
ATOM 3013 C C . SER A 1 189 ? -9.93768 -8.50967 -4.66084 1.000 25.19747 189 SER A C 1
ATOM 3014 O O . SER A 1 189 ? -10.97310 -8.97162 -5.11127 1.000 24.91553 189 SER A O 1
ATOM 3022 N N A MET A 1 190 ? -9.73262 -7.20541 -4.55032 0.483 25.21073 190 MET A N 1
ATOM 3023 N N B MET A 1 190 ? -9.71461 -7.20408 -4.59054 0.517 25.21140 190 MET A N 1
ATOM 3024 C CA A MET A 1 190 ? -10.77570 -6.27962 -4.94839 0.483 25.54781 190 MET A CA 1
ATOM 3025 C CA B MET A 1 190 ? -10.75351 -6.26106 -4.96788 0.517 25.59760 190 MET A CA 1
ATOM 3026 C C A MET A 1 190 ? -11.11525 -6.47641 -6.42078 0.483 25.44431 190 MET A C 1
ATOM 3027 C C B MET A 1 190 ? -11.11425 -6.44819 -6.43686 0.517 25.47301 190 MET A C 1
ATOM 3028 O O A MET A 1 190 ? -10.23950 -6.56177 -7.28354 0.483 25.87798 190 MET A O 1
ATOM 3029 O O B MET A 1 190 ? -10.25152 -6.51601 -7.31467 0.517 25.81217 190 MET A O 1
ATOM 3056 N N . GLN A 1 191 ? -12.39934 -6.61027 -6.69377 1.000 21.31049 191 GLN A N 1
ATOM 3057 C CA . GLN A 1 191 ? -12.94602 -6.65015 -8.03310 1.000 20.74814 191 GLN A CA 1
ATOM 3058 C C . GLN A 1 191 ? -14.13877 -5.71463 -8.02254 1.000 18.68037 191 GLN A C 1
ATOM 3059 O O . GLN A 1 191 ? -14.94170 -5.74712 -7.09319 1.000 22.91757 191 GLN A O 1
ATOM 3073 N N . LEU A 1 192 ? -14.20636 -4.90813 -9.03301 1.000 19.39300 192 LEU A N 1
ATOM 3074 C CA . LEU A 1 192 ? -15.27550 -3.93917 -9.14985 1.000 23.47714 192 LEU A CA 1
ATOM 3075 C C . LEU A 1 192 ? -16.43952 -4.54321 -9.91447 1.000 22.37162 192 LEU A C 1
ATOM 3076 O O . LEU A 1 192 ? -16.30430 -5.32112 -10.85655 1.000 23.48729 192 LEU A O 1
ATOM 3092 N N . GLU A 1 193 ? -17.60362 -4.10853 -9.52602 1.000 23.60931 193 GLU A N 1
ATOM 3093 C CA . GLU A 1 193 ? -18.79963 -4.34852 -10.29578 1.000 24.95963 193 GLU A CA 1
ATOM 3094 C C . GLU A 1 193 ? -18.97719 -3.02097 -11.04660 1.000 24.09488 193 GLU A C 1
ATOM 3095 O O . GLU A 1 193 ? -18.91330 -1.93448 -10.44447 1.000 40.08551 193 GLU A O 1
ATOM 3107 N N . GLY A 1 194 ? -19.14490 -3.10329 -12.34086 1.000 29.27902 194 GLY A N 1
ATOM 3108 C CA . GLY A 1 194 ? -19.51204 -1.92921 -13.06819 1.000 26.52292 194 GLY A CA 1
ATOM 3109 C C . GLY A 1 194 ? -20.91191 -1.47064 -12.69573 1.000 26.60766 194 GLY A C 1
ATOM 3110 O O . GLY A 1 194 ? -21.55211 -1.90947 -11.73546 1.000 24.35426 194 GLY A O 1
ATOM 3114 N N . THR A 1 195 ? -21.39713 -0.55686 -13.53222 1.000 23.24336 195 THR A N 1
ATOM 3115 C CA . THR A 1 195 ? -22.66011 0.10256 -13.30447 1.000 22.54322 195 THR A CA 1
ATOM 3116 C C . THR A 1 195 ? -23.78800 -0.90754 -13.46481 1.000 18.20049 195 THR A C 1
ATOM 3117 O O . THR A 1 195 ? -23.80331 -1.68237 -14.43478 1.000 21.05133 195 THR A O 1
ATOM 3128 N N . ASN A 1 196 ? -24.69864 -0.88052 -12.49404 1.000 19.28381 196 ASN A N 1
ATOM 3129 C CA . ASN A 1 196 ? -25.88597 -1.72981 -12.55384 1.000 17.27949 196 ASN A CA 1
ATOM 3130 C C . ASN A 1 196 ? -26.86326 -1.14199 -13.57560 1.000 18.27604 196 ASN A C 1
ATOM 3131 O O . ASN A 1 196 ? -27.25581 0.03823 -13.46854 1.000 19.93538 196 ASN A O 1
ATOM 3142 N N . VAL A 1 197 ? -27.30695 -1.97953 -14.49908 1.000 14.87397 197 VAL A N 1
ATOM 3143 C CA . VAL A 1 197 ? -28.28897 -1.59524 -15.53515 1.000 14.70515 197 VAL A CA 1
ATOM 3144 C C . VAL A 1 197 ? -29.60034 -2.29074 -15.15735 1.000 14.19148 197 VAL A C 1
ATOM 3145 O O . VAL A 1 197 ? -29.68366 -3.53729 -15.13966 1.000 15.39235 197 VAL A O 1
ATOM 3158 N N A MET A 1 198 ? -30.61571 -1.48340 -14.84726 0.743 13.79986 198 MET A N 1
ATOM 3159 N N B MET A 1 198 ? -30.63242 -1.50718 -14.89919 0.257 13.89267 198 MET A N 1
ATOM 3160 C CA A MET A 1 198 ? -31.93706 -2.01177 -14.50080 0.743 13.73683 198 MET A CA 1
ATOM 3161 C CA B MET A 1 198 ? -31.88696 -2.07177 -14.42148 0.257 14.06977 198 MET A CA 1
ATOM 3162 C C A MET A 1 198 ? -32.59517 -2.73550 -15.66158 0.743 13.44087 198 MET A C 1
ATOM 3163 C C B MET A 1 198 ? -32.69449 -2.63652 -15.57780 0.257 13.21499 198 MET A C 1
ATOM 3164 O O A MET A 1 198 ? -32.51106 -2.31017 -16.82130 0.743 14.30960 198 MET A O 1
ATOM 3165 O O B MET A 1 198 ? -32.79215 -2.00656 -16.63120 0.257 10.83323 198 MET A O 1
ATOM 3192 N N . SER A 1 199 ? -33.29274 -3.81559 -15.35451 1.000 13.42609 199 SER A N 1
ATOM 3193 C CA . SER A 1 199 ? -34.04633 -4.56603 -16.35761 1.000 13.10871 199 SER A CA 1
ATOM 3194 C C . SER A 1 199 ? -35.37521 -3.85631 -16.63731 1.000 13.48952 199 SER A C 1
ATOM 3195 O O . SER A 1 199 ? -36.28534 -3.85097 -15.80381 1.000 13.52845 199 SER A O 1
ATOM 3203 N N . SER A 1 200 ? -35.47814 -3.23085 -17.80748 1.000 13.51825 200 SER A N 1
ATOM 3204 C CA . SER A 1 200 ? -36.71893 -2.54253 -18.15333 1.000 13.34243 200 SER A CA 1
ATOM 3205 C C . SER A 1 200 ? -37.89027 -3.50467 -18.24631 1.000 13.12736 200 SER A C 1
ATOM 3206 O O . SER A 1 200 ? -38.99907 -3.14429 -17.80373 1.000 13.24869 200 SER A O 1
ATOM 3214 N N . ASP A 1 201 ? -37.66295 -4.73109 -18.77368 1.000 12.42844 201 ASP A N 1
ATOM 3215 C CA . ASP A 1 201 ? -38.74245 -5.69591 -18.84713 1.000 12.52314 201 ASP A CA 1
ATOM 3216 C C . ASP A 1 201 ? -39.31689 -5.96883 -17.46828 1.000 13.03145 201 ASP A C 1
ATOM 3217 O O . ASP A 1 201 ? -40.54786 -6.04747 -17.27940 1.000 12.97854 201 ASP A O 1
ATOM 3226 N N . ASN A 1 202 ? -38.43980 -6.10554 -16.47897 1.000 12.21454 202 ASN A N 1
ATOM 3227 C CA . ASN A 1 202 ? -38.90228 -6.44323 -15.14051 1.000 11.59191 202 ASN A CA 1
ATOM 3228 C C . ASN A 1 202 ? -39.57681 -5.26863 -14.46457 1.000 11.92783 202 ASN A C 1
ATOM 3229 O O . ASN A 1 202 ? -40.53151 -5.45547 -13.69353 1.000 12.34668 202 ASN A O 1
ATOM 3240 N N . VAL A 1 203 ? -39.10633 -4.04480 -14.71154 1.000 12.15786 203 VAL A N 1
ATOM 3241 C CA . VAL A 1 203 ? -39.79568 -2.87542 -14.15452 1.000 12.45454 203 VAL A CA 1
ATOM 3242 C C . VAL A 1 203 ? -41.19382 -2.74760 -14.74717 1.000 13.20183 203 VAL A C 1
ATOM 3243 O O . VAL A 1 203 ? -42.14903 -2.44599 -14.03252 1.000 12.60482 203 VAL A O 1
ATOM 3256 N N . VAL A 1 204 ? -41.32761 -2.96920 -16.04869 1.000 12.05653 204 VAL A N 1
ATOM 3257 C CA . VAL A 1 204 ? -42.65385 -2.98890 -16.65598 1.000 12.00584 204 VAL A CA 1
ATOM 3258 C C . VAL A 1 204 ? -43.52574 -4.04198 -15.96678 1.000 12.57646 204 VAL A C 1
ATOM 3259 O O . VAL A 1 204 ? -44.68855 -3.77412 -15.61523 1.000 13.02710 204 VAL A O 1
ATOM 3272 N N . ALA A 1 205 ? -42.99643 -5.25484 -15.73713 1.000 11.80354 205 ALA A N 1
ATOM 3273 C CA . ALA A 1 205 ? -43.78559 -6.28838 -15.03903 1.000 11.82905 205 ALA A CA 1
ATOM 3274 C C . ALA A 1 205 ? -44.22301 -5.82883 -13.64964 1.000 12.89653 205 ALA A C 1
ATOM 3275 O O . ALA A 1 205 ? -45.35230 -6.11091 -13.23615 1.000 13.36285 205 ALA A O 1
ATOM 3282 N N . PHE A 1 206 ? -43.33861 -5.18955 -12.91528 1.000 12.37097 206 PHE A N 1
ATOM 3283 C CA . PHE A 1 206 ? -43.63046 -4.66174 -11.58330 1.000 12.76566 206 PHE A CA 1
ATOM 3284 C C . PHE A 1 206 ? -44.76266 -3.65068 -11.63582 1.000 13.62533 206 PHE A C 1
ATOM 3285 O O . PHE A 1 206 ? -45.68499 -3.70609 -10.80391 1.000 13.51608 206 PHE A O 1
ATOM 3302 N N . LEU A 1 207 ? -44.72789 -2.73325 -12.60941 1.000 12.26982 207 LEU A N 1
ATOM 3303 C CA . LEU A 1 207 ? -45.81563 -1.76508 -12.70674 1.000 12.28885 207 LEU A CA 1
ATOM 3304 C C . LEU A 1 207 ? -47.11743 -2.44038 -13.09278 1.000 12.74898 207 LEU A C 1
ATOM 3305 O O . LEU A 1 207 ? -48.17647 -2.06816 -12.55694 1.000 13.47569 207 LEU A O 1
ATOM 3321 N N . TYR A 1 208 ? -47.09362 -3.42743 -13.97374 1.000 12.77770 208 TYR A N 1
ATOM 3322 C CA . TYR A 1 208 ? -48.28625 -4.22189 -14.23060 1.000 12.56044 208 TYR A CA 1
ATOM 3323 C C . TYR A 1 208 ? -48.79596 -4.88854 -12.95974 1.000 14.53982 208 TYR A C 1
ATOM 3324 O O . TYR A 1 208 ? -50.01811 -4.95031 -12.73040 1.000 15.63980 208 TYR A O 1
ATOM 3342 N N . ALA A 1 209 ? -47.88498 -5.41611 -12.11994 1.000 13.76299 209 ALA A N 1
ATOM 3343 C CA . ALA A 1 209 ? -48.35807 -6.06729 -10.89703 1.000 14.32829 209 ALA A CA 1
ATOM 3344 C C . ALA A 1 209 ? -49.09922 -5.08319 -10.03021 1.000 14.61291 209 ALA A C 1
ATOM 3345 O O . ALA A 1 209 ? -50.14371 -5.42243 -9.44735 1.000 15.35340 209 ALA A O 1
ATOM 3352 N N . ALA A 1 210 ? -48.60117 -3.82955 -9.95437 1.000 14.31304 210 ALA A N 1
ATOM 3353 C CA . ALA A 1 210 ? -49.27002 -2.80603 -9.15647 1.000 15.33586 210 ALA A CA 1
ATOM 3354 C C . ALA A 1 210 ? -50.65863 -2.54479 -9.71510 1.000 17.40316 210 ALA A C 1
ATOM 3355 O O . ALA A 1 210 ? -51.63444 -2.46436 -8.96191 1.000 17.15835 210 ALA A O 1
ATOM 3362 N N . LEU A 1 211 ? -50.77148 -2.46369 -11.04468 1.000 15.53205 211 LEU A N 1
ATOM 3363 C CA . LEU A 1 211 ? -52.07152 -2.21299 -11.66418 1.000 18.63369 211 LEU A CA 1
ATOM 3364 C C . LEU A 1 211 ? -53.02489 -3.37511 -11.40177 1.000 18.98858 211 LEU A C 1
ATOM 3365 O O . LEU A 1 211 ? -54.20554 -3.13637 -11.09379 1.000 20.19749 211 LEU A O 1
ATOM 3381 N N . ILE A 1 212 ? -52.55666 -4.62087 -11.49062 1.000 16.82355 212 ILE A N 1
ATOM 3382 C CA . ILE A 1 212 ? -53.39775 -5.78731 -11.18409 1.000 16.99230 212 ILE A CA 1
ATOM 3383 C C . ILE A 1 212 ? -53.88871 -5.69159 -9.75170 1.000 20.55383 212 ILE A C 1
ATOM 3384 O O . ILE A 1 212 ? -55.05206 -6.06209 -9.44394 1.000 21.78321 212 ILE A O 1
ATOM 3400 N N . ASN A 1 213 ? -53.03789 -5.17486 -8.85660 1.000 18.47713 213 ASN A N 1
ATOM 3401 C CA . ASN A 1 213 ? -53.31812 -5.02079 -7.43444 1.000 18.70846 213 ASN A CA 1
ATOM 3402 C C . ASN A 1 213 ? -54.25910 -3.85129 -7.14783 1.000 20.99609 213 ASN A C 1
ATOM 3403 O O . ASN A 1 213 ? -54.61815 -3.62783 -5.98706 1.000 24.10551 213 ASN A O 1
ATOM 3414 N N . GLY A 1 214 ? -54.63573 -3.10251 -8.18115 1.000 19.92100 214 GLY A N 1
ATOM 3415 C CA . GLY A 1 214 ? -55.52446 -1.95277 -8.00748 1.000 22.36568 214 GLY A CA 1
ATOM 3416 C C . GLY A 1 214 ? -54.85286 -0.67623 -7.61690 1.000 22.19513 214 GLY A C 1
ATOM 3417 O O . GLY A 1 214 ? -55.54727 0.29795 -7.27993 1.000 24.57351 214 GLY A O 1
ATOM 3421 N N . GLU A 1 215 ? -53.52601 -0.58590 -7.73725 1.000 18.52978 215 GLU A N 1
ATOM 3422 C CA . GLU A 1 215 ? -52.76679 0.59586 -7.41937 1.000 18.75713 215 GLU A CA 1
ATOM 3423 C C . GLU A 1 215 ? -52.39320 1.27265 -8.73373 1.000 24.17791 215 GLU A C 1
ATOM 3424 O O . GLU A 1 215 ? -51.56493 0.73319 -9.50143 1.000 22.83994 215 GLU A O 1
ATOM 3436 N N . ARG A 1 216 ? -52.96444 2.45159 -8.96234 1.000 21.26283 216 ARG A N 1
ATOM 3437 C CA . ARG A 1 216 ? -52.87258 3.12045 -10.26444 1.000 21.45228 216 ARG A CA 1
ATOM 3438 C C . ARG A 1 216 ? -52.47275 4.58775 -10.17840 1.000 21.95126 216 ARG A C 1
ATOM 3439 O O . ARG A 1 216 ? -52.47758 5.26214 -11.23743 1.000 23.79754 216 ARG A O 1
ATOM 3460 N N . TRP A 1 217 ? -52.05248 5.07429 -8.99610 1.000 21.84079 217 TRP A N 1
ATOM 3461 C CA . TRP A 1 217 ? -51.82749 6.50174 -8.78499 1.000 21.29644 217 TRP A CA 1
ATOM 3462 C C . TRP A 1 217 ? -50.77348 7.07632 -9.71956 1.000 21.42623 217 TRP A C 1
ATOM 3463 O O . TRP A 1 217 ? -50.79016 8.27559 -10.04216 1.000 24.56831 217 TRP A O 1
ATOM 3484 N N . PHE A 1 218 ? -49.82625 6.25697 -10.14437 1.000 18.45086 218 PHE A N 1
ATOM 3485 C CA . PHE A 1 218 ? -48.65269 6.69171 -10.88033 1.000 17.46818 218 PHE A CA 1
ATOM 3486 C C . PHE A 1 218 ? -48.87096 6.78008 -12.38213 1.000 17.29172 218 PHE A C 1
ATOM 3487 O O . PHE A 1 218 ? -47.96372 7.29528 -13.07570 1.000 19.47994 218 PHE A O 1
ATOM 3504 N N . VAL A 1 219 ? -49.99459 6.29954 -12.88351 1.000 17.48203 219 VAL A N 1
ATOM 3505 C CA . VAL A 1 219 ? -50.26554 6.38393 -14.31477 1.000 19.17582 219 VAL A CA 1
ATOM 3506 C C . VAL A 1 219 ? -50.83717 7.76405 -14.60357 1.000 22.12785 219 VAL A C 1
ATOM 3507 O O . VAL A 1 219 ? -51.62096 8.29166 -13.81946 1.000 24.45975 219 VAL A O 1
ATOM 3520 N N . THR A 1 220 ? -50.44282 8.35946 -15.72917 1.000 18.83673 220 THR A N 1
ATOM 3521 C CA . THR A 1 220 ? -50.91442 9.69211 -16.13709 1.000 19.70836 220 THR A CA 1
ATOM 3522 C C . THR A 1 220 ? -51.47761 9.56881 -17.55163 1.000 21.66734 220 THR A C 1
ATOM 3523 O O . THR A 1 220 ? -51.50336 8.49449 -18.14830 1.000 22.50453 220 THR A O 1
ATOM 3534 N N A ASN A 1 221 ? -52.02024 10.67967 -18.07687 0.606 19.93046 221 ASN A N 1
ATOM 3535 N N B ASN A 1 221 ? -51.89508 10.70364 -18.11858 0.394 19.98810 221 ASN A N 1
ATOM 3536 C CA A ASN A 1 221 ? -52.48706 10.71750 -19.45749 0.606 20.28730 221 ASN A CA 1
ATOM 3537 C CA B ASN A 1 221 ? -52.48967 10.71693 -19.45484 0.394 20.42667 221 ASN A CA 1
ATOM 3538 C C A ASN A 1 221 ? -51.27012 11.07332 -20.29900 0.606 21.87122 221 ASN A C 1
ATOM 3539 C C B ASN A 1 221 ? -51.42740 10.85761 -20.53237 0.394 18.64265 221 ASN A C 1
ATOM 3540 O O A ASN A 1 221 ? -51.06468 12.23855 -20.71183 0.606 17.93857 221 ASN A O 1
ATOM 3541 O O B ASN A 1 221 ? -51.54923 11.60853 -21.47409 0.394 24.78510 221 ASN A O 1
ATOM 3562 N N . THR A 1 222 ? -50.38705 10.06709 -20.42615 1.000 17.26715 222 THR A N 1
ATOM 3563 C CA . THR A 1 222 ? -49.17778 10.18123 -21.22408 1.000 13.88341 222 THR A CA 1
ATOM 3564 C C . THR A 1 222 ? -48.69030 8.77771 -21.55913 1.000 15.70411 222 THR A C 1
ATOM 3565 O O . THR A 1 222 ? -48.98576 7.80931 -20.85156 1.000 16.97015 222 THR A O 1
ATOM 3569 N N A SER A 1 223 ? -48.06643 8.64633 -22.73064 0.354 12.14941 223 SER A N 1
ATOM 3570 N N B SER A 1 223 ? -47.86016 8.68658 -22.59811 0.646 13.94469 223 SER A N 1
ATOM 3571 C CA A SER A 1 223 ? -47.41735 7.41576 -23.17998 0.354 12.67129 223 SER A CA 1
ATOM 3572 C CA B SER A 1 223 ? -47.38629 7.39307 -23.08702 0.646 12.56186 223 SER A CA 1
ATOM 3573 C C A SER A 1 223 ? -46.08203 7.76596 -23.80661 0.354 13.81640 223 SER A C 1
ATOM 3574 C C B SER A 1 223 ? -46.20775 7.63505 -23.98278 0.646 12.40161 223 SER A C 1
ATOM 3575 O O A SER A 1 223 ? -45.82985 8.91828 -24.20524 0.354 10.29725 223 SER A O 1
ATOM 3576 O O B SER A 1 223 ? -46.18565 8.61549 -24.72963 0.646 14.25606 223 SER A O 1
ATOM 3591 N N . MET A 1 224 ? -45.19452 6.77619 -23.89130 1.000 12.92827 224 MET A N 1
ATOM 3592 C CA . MET A 1 224 ? -43.93565 6.96151 -24.59306 1.000 11.90176 224 MET A CA 1
ATOM 3593 C C . MET A 1 224 ? -43.67027 5.88080 -25.61792 1.000 12.91257 224 MET A C 1
ATOM 3594 O O . MET A 1 224 ? -43.76015 4.67633 -25.29450 1.000 13.30193 224 MET A O 1
ATOM 3608 N N A SER A 1 225 ? -43.30076 6.24338 -26.85119 0.808 12.27560 225 SER A N 1
ATOM 3609 N N B SER A 1 225 ? -43.29426 6.27351 -26.83292 0.192 12.35845 225 SER A N 1
ATOM 3610 C CA A SER A 1 225 ? -43.04905 5.22991 -27.87068 0.808 12.40927 225 SER A CA 1
ATOM 3611 C CA B SER A 1 225 ? -43.02768 5.28263 -27.86477 0.192 12.31944 225 SER A CA 1
ATOM 3612 C C A SER A 1 225 ? -41.80012 4.39028 -27.54683 0.808 11.63489 225 SER A C 1
ATOM 3613 C C B SER A 1 225 ? -41.85400 4.38359 -27.47315 0.192 11.68612 225 SER A C 1
ATOM 3614 O O A SER A 1 225 ? -40.89296 4.82785 -26.84767 0.808 11.84954 225 SER A O 1
ATOM 3615 O O B SER A 1 225 ? -41.04425 4.72281 -26.61174 0.192 11.92507 225 SER A O 1
ATOM 3630 N N A LEU A 1 226 ? -41.79202 3.17618 -28.11457 0.808 13.59756 226 LEU A N 1
ATOM 3631 N N B LEU A 1 226 ? -41.78801 3.21540 -28.12925 0.192 13.65961 226 LEU A N 1
ATOM 3632 C CA A LEU A 1 226 ? -40.74594 2.19210 -27.79608 0.808 12.32698 226 LEU A CA 1
ATOM 3633 C CA B LEU A 1 226 ? -40.74582 2.23066 -27.82877 0.192 12.52668 226 LEU A CA 1
ATOM 3634 C C A LEU A 1 226 ? -39.36107 2.71375 -28.16944 0.808 13.45102 226 LEU A C 1
ATOM 3635 C C B LEU A 1 226 ? -39.36348 2.76734 -28.16942 0.192 13.56146 226 LEU A C 1
ATOM 3636 O O A LEU A 1 226 ? -38.41697 2.62187 -27.36464 0.808 13.36847 226 LEU A O 1
ATOM 3637 O O B LEU A 1 226 ? -38.43617 2.69776 -27.35045 0.192 13.49604 226 LEU A O 1
ATOM 3668 N N . GLU A 1 227 ? -39.19085 3.29517 -29.39259 1.000 13.43582 227 GLU A N 1
ATOM 3669 C CA . GLU A 1 227 ? -37.87793 3.81167 -29.77045 1.000 12.83053 227 GLU A CA 1
ATOM 3670 C C . GLU A 1 227 ? -37.46590 4.94847 -28.82946 1.000 13.62798 227 GLU A C 1
ATOM 3671 O O . GLU A 1 227 ? -36.27387 5.16594 -28.53774 1.000 14.84419 227 GLU A O 1
ATOM 3683 N N . SER A 1 228 ? -38.44601 5.76896 -28.42632 1.000 13.56634 228 SER A N 1
ATOM 3684 C CA . SER A 1 228 ? -38.17442 6.90249 -27.55699 1.000 12.47442 228 SER A CA 1
ATOM 3685 C C . SER A 1 228 ? -37.68680 6.45601 -26.19104 1.000 12.38962 228 SER A C 1
ATOM 3686 O O . SER A 1 228 ? -36.69183 6.93443 -25.65431 1.000 13.48257 228 SER A O 1
ATOM 3694 N N . TYR A 1 229 ? -38.39763 5.46939 -25.62709 1.000 13.20990 229 TYR A N 1
ATOM 3695 C CA . TYR A 1 229 ? -37.96323 4.87243 -24.36480 1.000 12.87551 229 TYR A CA 1
ATOM 3696 C C . TYR A 1 229 ? -36.55199 4.28120 -24.49499 1.000 12.50074 229 TYR A C 1
ATOM 3697 O O . TYR A 1 229 ? -35.74516 4.48491 -23.60271 1.000 13.83322 229 TYR A O 1
ATOM 3715 N N . ASN A 1 230 ? -36.28100 3.56523 -25.56907 1.000 13.47301 230 ASN A N 1
ATOM 3716 C CA . ASN A 1 230 ? -34.97163 2.89513 -25.69393 1.000 13.61087 230 ASN A CA 1
ATOM 3717 C C . ASN A 1 230 ? -33.86374 3.91079 -25.80365 1.000 15.21720 230 ASN A C 1
ATOM 3718 O O . ASN A 1 230 ? -32.78027 3.70325 -25.22555 1.000 16.11492 230 ASN A O 1
ATOM 3729 N N . ALA A 1 231 ? -34.11235 5.05601 -26.45075 1.000 15.03027 231 ALA A N 1
ATOM 3730 C CA . ALA A 1 231 ? -33.06364 6.07812 -26.49290 1.000 14.23829 231 ALA A CA 1
ATOM 3731 C C . ALA A 1 231 ? -32.81101 6.65590 -25.12326 1.000 16.15256 231 ALA A C 1
ATOM 3732 O O . ALA A 1 231 ? -31.66367 6.95642 -24.77493 1.000 20.60248 231 ALA A O 1
ATOM 3739 N N . TRP A 1 232 ? -33.83358 6.80847 -24.31113 1.000 14.34758 232 TRP A N 1
ATOM 3740 C CA . TRP A 1 232 ? -33.69318 7.24678 -22.94113 1.000 16.15049 232 TRP A CA 1
ATOM 3741 C C . TRP A 1 232 ? -32.96227 6.19100 -22.11086 1.000 15.71147 232 TRP A C 1
ATOM 3742 O O . TRP A 1 232 ? -32.05048 6.51542 -21.34697 1.000 17.30277 232 TRP A O 1
ATOM 3763 N N . ALA A 1 233 ? -33.33651 4.92124 -22.27889 1.000 14.80544 233 ALA A N 1
ATOM 3764 C CA . ALA A 1 233 ? -32.75589 3.85959 -21.44786 1.000 15.47822 233 ALA A CA 1
ATOM 3765 C C . ALA A 1 233 ? -31.24631 3.79529 -21.60290 1.000 17.53650 233 ALA A C 1
ATOM 3766 O O . ALA A 1 233 ? -30.53032 3.59774 -20.59827 1.000 16.30069 233 ALA A O 1
ATOM 3773 N N . LYS A 1 234 ? -30.77531 3.94771 -22.83913 1.000 16.25572 234 LYS A N 1
ATOM 3774 C CA . LYS A 1 234 ? -29.34705 3.83720 -23.16809 1.000 17.99939 234 LYS A CA 1
ATOM 3775 C C . LYS A 1 234 ? -28.51952 4.87120 -22.44891 1.000 22.06011 234 LYS A C 1
ATOM 3776 O O . LYS A 1 234 ? -27.31286 4.62809 -22.25326 1.000 26.86645 234 LYS A O 1
ATOM 3795 N N . THR A 1 235 ? -29.08457 6.00282 -22.03844 1.000 18.40275 235 THR A N 1
ATOM 3796 C CA . THR A 1 235 ? -28.30058 6.93342 -21.24287 1.000 20.87080 235 THR A CA 1
ATOM 3797 C C . THR A 1 235 ? -28.72091 7.04239 -19.78517 1.000 23.78493 235 THR A C 1
ATOM 3798 O O . THR A 1 235 ? -28.18468 7.87226 -19.06463 1.000 24.68556 235 THR A O 1
ATOM 3809 N N . ASN A 1 236 ? -29.59467 6.15734 -19.27453 1.000 17.34401 236 ASN A N 1
ATOM 3810 C CA . ASN A 1 236 ? -30.12029 6.21509 -17.92901 1.000 16.81839 236 ASN A CA 1
ATOM 3811 C C . ASN A 1 236 ? -29.96078 4.85362 -17.23274 1.000 15.99242 236 ASN A C 1
ATOM 3812 O O . ASN A 1 236 ? -30.56495 4.63288 -16.17923 1.000 18.06576 236 ASN A O 1
ATOM 3823 N N . SER A 1 237 ? -29.06413 4.01767 -17.74297 1.000 16.82964 237 SER A N 1
ATOM 3824 C CA . SER A 1 237 ? -28.73555 2.72602 -17.08119 1.000 15.19265 237 SER A CA 1
ATOM 3825 C C . SER A 1 237 ? -29.97058 1.83338 -16.89595 1.000 15.41377 237 SER A C 1
ATOM 3826 O O . SER A 1 237 ? -30.18702 1.23131 -15.83022 1.000 15.95388 237 SER A O 1
ATOM 3834 N N . PHE A 1 238 ? -30.77353 1.74530 -17.96455 1.000 14.64057 238 PHE A N 1
ATOM 3835 C CA . PHE A 1 238 ? -31.86940 0.79392 -18.09769 1.000 13.40448 238 PHE A CA 1
ATOM 3836 C C . PHE A 1 238 ? -31.63680 0.00993 -19.37934 1.000 14.47207 238 PHE A C 1
ATOM 3837 O O . PHE A 1 238 ? -31.05551 0.51061 -20.35929 1.000 15.51339 238 PHE A O 1
ATOM 3854 N N . THR A 1 239 ? -32.12660 -1.22186 -19.43339 1.000 13.30862 239 THR A N 1
ATOM 3855 C CA . THR A 1 239 ? -32.00597 -2.00153 -20.65066 1.000 12.62198 239 THR A CA 1
ATOM 3856 C C . THR A 1 239 ? -32.98173 -1.52753 -21.73168 1.000 13.74402 239 THR A C 1
ATOM 3857 O O . THR A 1 239 ? -34.04978 -0.95055 -21.46195 1.000 14.25457 239 THR A O 1
ATOM 3868 N N . GLU A 1 240 ? -32.62604 -1.78555 -22.98689 1.000 15.38582 240 GLU A N 1
ATOM 3869 C CA . GLU A 1 240 ? -33.54005 -1.54779 -24.08677 1.000 15.87343 240 GLU A CA 1
ATOM 3870 C C . GLU A 1 240 ? -34.53908 -2.67921 -24.20761 1.000 14.81517 240 GLU A C 1
ATOM 3871 O O . GLU A 1 240 ? -34.21378 -3.88399 -24.01205 1.000 18.28639 240 GLU A O 1
ATOM 3883 N N . ILE A 1 241 ? -35.77969 -2.31722 -24.49367 1.000 14.48776 241 ILE A N 1
ATOM 3884 C CA . ILE A 1 241 ? -36.82915 -3.30009 -24.72277 1.000 15.31757 241 ILE A CA 1
ATOM 3885 C C . ILE A 1 241 ? -36.77174 -3.74854 -26.17393 1.000 17.71354 241 ILE A C 1
ATOM 3886 O O . ILE A 1 241 ? -36.91489 -2.94984 -27.10114 1.000 19.06562 241 ILE A O 1
ATOM 3902 N N . VAL A 1 242 ? -36.56258 -5.04716 -26.36107 1.000 17.72513 242 VAL A N 1
ATOM 3903 C CA . VAL A 1 242 ? -36.38311 -5.64507 -27.66863 1.000 19.72306 242 VAL A CA 1
ATOM 3904 C C . VAL A 1 242 ? -37.69591 -6.14870 -28.20505 1.000 22.70639 242 VAL A C 1
ATOM 3905 O O . VAL A 1 242 ? -37.88395 -6.20382 -29.42533 1.000 28.50578 242 VAL A O 1
ATOM 3918 N N . SER A 1 243 ? -38.64176 -6.48632 -27.34099 1.000 23.34961 243 SER A N 1
ATOM 3919 C CA . SER A 1 243 ? -39.90384 -7.06823 -27.76463 1.000 24.83422 243 SER A CA 1
ATOM 3920 C C . SER A 1 243 ? -40.92360 -6.81723 -26.67252 1.000 24.69701 243 SER A C 1
ATOM 3921 O O . SER A 1 243 ? -40.58316 -6.80953 -25.49400 1.000 23.50295 243 SER A O 1
ATOM 3929 N N . THR A 1 244 ? -42.16318 -6.64039 -27.05774 1.000 24.00054 244 THR A N 1
ATOM 3930 C CA . THR A 1 244 ? -43.24116 -6.50038 -26.09071 1.000 22.90068 244 THR A CA 1
ATOM 3931 C C . THR A 1 244 ? -44.02838 -7.78868 -25.90174 1.000 19.91545 244 THR A C 1
ATOM 3932 O O . THR A 1 244 ? -45.03096 -7.76309 -25.16250 1.000 21.50329 244 THR A O 1
ATOM 3943 N N . ASP A 1 245 ? -43.56288 -8.89481 -26.48955 1.000 22.71437 245 ASP A N 1
ATOM 3944 C CA . ASP A 1 245 ? -44.36136 -10.11457 -26.49222 1.000 23.35059 245 ASP A CA 1
ATOM 3945 C C . ASP A 1 245 ? -44.63612 -10.59578 -25.07628 1.000 21.47900 245 ASP A C 1
ATOM 3946 O O . ASP A 1 245 ? -45.70782 -11.13254 -24.78644 1.000 24.06115 245 ASP A O 1
ATOM 3955 N N . ALA A 1 246 ? -43.66917 -10.41138 -24.19153 1.000 20.31534 246 ALA A N 1
ATOM 3956 C CA . ALA A 1 246 ? -43.85243 -10.89932 -22.83537 1.000 20.15900 246 ALA A CA 1
ATOM 3957 C C . ALA A 1 246 ? -44.96460 -10.20924 -22.10446 1.000 21.77388 246 ALA A C 1
ATOM 3958 O O . ALA A 1 246 ? -45.35182 -10.70109 -21.03309 1.000 25.18941 246 ALA A O 1
ATOM 3965 N N . PHE A 1 247 ? -45.46714 -9.06926 -22.60383 1.000 19.66113 247 PHE A N 1
ATOM 3966 C CA . PHE A 1 247 ? -46.48128 -8.31379 -21.91704 1.000 16.17031 247 PHE A CA 1
ATOM 3967 C C . PHE A 1 247 ? -47.87186 -8.44848 -22.48593 1.000 16.57841 247 PHE A C 1
ATOM 3968 O O . PHE A 1 247 ? -48.79152 -7.84075 -21.95061 1.000 18.73696 247 PHE A O 1
ATOM 3985 N N . ASN A 1 248 ? -48.05494 -9.28815 -23.51589 1.000 19.92885 248 ASN A N 1
ATOM 3986 C CA . ASN A 1 248 ? -49.35435 -9.34783 -24.18506 1.000 20.64732 248 ASN A CA 1
ATOM 3987 C C . ASN A 1 248 ? -50.47483 -9.65346 -23.19820 1.000 17.77243 248 ASN A C 1
ATOM 3988 O O . ASN A 1 248 ? -51.51041 -9.00496 -23.19948 1.000 19.54882 248 ASN A O 1
ATOM 3999 N N . MET A 1 249 ? -50.27599 -10.68607 -22.35825 1.000 20.72882 249 MET A N 1
ATOM 4000 C CA . MET A 1 249 ? -51.34423 -11.04591 -21.42106 1.000 24.27516 249 MET A CA 1
ATOM 4001 C C . MET A 1 249 ? -51.57180 -9.94968 -20.38224 1.000 18.25491 249 MET A C 1
ATOM 4002 O O . MET A 1 249 ? -52.70720 -9.60882 -20.05240 1.000 19.83383 249 MET A O 1
ATOM 4016 N N . LEU A 1 250 ? -50.47794 -9.39578 -19.84095 1.000 18.69755 250 LEU A N 1
ATOM 4017 C CA . LEU A 1 250 ? -50.59644 -8.35745 -18.83912 1.000 17.66164 250 LEU A CA 1
ATOM 4018 C C . LEU A 1 250 ? -51.33182 -7.13924 -19.38999 1.000 16.71242 250 LEU A C 1
ATOM 4019 O O . LEU A 1 250 ? -52.19334 -6.54476 -18.73473 1.000 17.47312 250 LEU A O 1
ATOM 4035 N N . ALA A 1 251 ? -50.99922 -6.74620 -20.61476 1.000 17.08318 251 ALA A N 1
ATOM 4036 C CA . ALA A 1 251 ? -51.67445 -5.61845 -21.21563 1.000 17.82029 251 ALA A CA 1
ATOM 4037 C C . ALA A 1 251 ? -53.15477 -5.91264 -21.48770 1.000 16.60536 251 ALA A C 1
ATOM 4038 O O . ALA A 1 251 ? -53.98354 -5.02614 -21.31266 1.000 19.01847 251 ALA A O 1
ATOM 4045 N N . ALA A 1 252 ? -53.43611 -7.14299 -21.91529 1.000 20.18205 252 ALA A N 1
ATOM 4046 C CA . ALA A 1 252 ? -54.81951 -7.50089 -22.21356 1.000 21.97271 252 ALA A CA 1
ATOM 4047 C C . ALA A 1 252 ? -55.66233 -7.52167 -20.94751 1.000 23.29283 252 ALA A C 1
ATOM 4048 O O . ALA A 1 252 ? -56.78707 -6.99450 -20.93610 1.000 25.49216 252 ALA A O 1
ATOM 4055 N N . LYS A 1 253 ? -55.12257 -8.09632 -19.87590 1.000 22.41051 253 LYS A N 1
ATOM 4056 C CA . LYS A 1 253 ? -55.90153 -8.21824 -18.64957 1.000 25.95597 253 LYS A CA 1
ATOM 4057 C C . LYS A 1 253 ? -56.07677 -6.89272 -17.93466 1.000 21.66786 253 LYS A C 1
ATOM 4058 O O . LYS A 1 253 ? -57.12251 -6.63416 -17.34525 1.000 25.83476 253 LYS A O 1
ATOM 4077 N N . THR A 1 254 ? -55.05663 -6.01472 -17.93372 1.000 18.09220 254 THR A N 1
ATOM 4078 C CA . THR A 1 254 ? -55.17058 -4.77329 -17.21638 1.000 17.13799 254 THR A CA 1
ATOM 4079 C C . THR A 1 254 ? -55.77869 -3.65238 -18.05736 1.000 16.17056 254 THR A C 1
ATOM 4080 O O . THR A 1 254 ? -56.24994 -2.64502 -17.50524 1.000 19.60012 254 THR A O 1
ATOM 4091 N N . GLY A 1 255 ? -55.65689 -3.78465 -19.37462 1.000 18.62850 255 GLY A N 1
ATOM 4092 C CA . GLY A 1 255 ? -56.04811 -2.72558 -20.27996 1.000 19.42750 255 GLY A CA 1
ATOM 4093 C C . GLY A 1 255 ? -55.04731 -1.61720 -20.48920 1.000 19.22996 255 GLY A C 1
ATOM 4094 O O . GLY A 1 255 ? -55.39346 -0.61995 -21.13461 1.000 22.04279 255 GLY A O 1
ATOM 4098 N N . TYR A 1 256 ? -53.83750 -1.71997 -19.92715 1.000 16.28301 256 TYR A N 1
ATOM 4099 C CA . TYR A 1 256 ? -52.80334 -0.69858 -20.03667 1.000 15.53367 256 TYR A CA 1
ATOM 4100 C C . TYR A 1 256 ? -51.70696 -1.13165 -20.99688 1.000 15.14457 256 TYR A C 1
ATOM 4101 O O . TYR A 1 256 ? -51.17028 -2.24839 -20.91917 1.000 14.67492 256 TYR A O 1
ATOM 4119 N N . SER A 1 257 ? -51.41911 -0.27493 -21.95948 1.000 15.19256 257 SER A N 1
ATOM 4120 C CA . SER A 1 257 ? -50.34740 -0.52267 -22.90596 1.000 13.54475 257 SER A CA 1
ATOM 4121 C C . SER A 1 257 ? -48.95626 -0.43639 -22.26320 1.000 13.06455 257 SER A C 1
ATOM 4122 O O . SER A 1 257 ? -48.72235 0.24172 -21.24528 1.000 13.58339 257 SER A O 1
ATOM 4130 N N . VAL A 1 258 ? -48.00426 -1.13580 -22.91435 1.000 12.93554 258 VAL A N 1
ATOM 4131 C CA . VAL A 1 258 ? -46.61746 -1.08212 -22.44997 1.000 12.29248 258 VAL A CA 1
ATOM 4132 C C . VAL A 1 258 ? -46.11846 0.35756 -22.47975 1.000 13.75003 258 VAL A C 1
ATOM 4133 O O . VAL A 1 258 ? -45.46151 0.80978 -21.55874 1.000 13.30481 258 VAL A O 1
ATOM 4146 N N . GLU A 1 259 ? -46.45972 1.09639 -23.54719 1.000 13.93984 259 GLU A N 1
ATOM 4147 C CA . GLU A 1 259 ? -45.96916 2.45811 -23.71534 1.000 13.88730 259 GLU A CA 1
ATOM 4148 C C . GLU A 1 259 ? -46.42176 3.38730 -22.59717 1.000 12.04334 259 GLU A C 1
ATOM 4149 O O . GLU A 1 259 ? -45.69768 4.32851 -22.27348 1.000 13.10988 259 GLU A O 1
ATOM 4161 N N . LYS A 1 260 ? -47.61890 3.17600 -22.03120 1.000 12.55245 260 LYS A N 1
ATOM 4162 C CA . LYS A 1 260 ? -48.00305 3.98591 -20.86877 1.000 13.42564 260 LYS A CA 1
ATOM 4163 C C . LYS A 1 260 ? -47.05158 3.74843 -19.70468 1.000 13.45556 260 LYS A C 1
ATOM 4164 O O . LYS A 1 260 ? -46.64025 4.67372 -18.99830 1.000 14.07963 260 LYS A O 1
ATOM 4183 N N A LEU A 1 261 ? -46.68774 2.48078 -19.50495 0.627 13.25983 261 LEU A N 1
ATOM 4184 N N B LEU A 1 261 ? -46.66746 2.48629 -19.49645 0.373 13.20561 261 LEU A N 1
ATOM 4185 C CA A LEU A 1 261 ? -45.78181 2.13110 -18.42114 0.627 12.64794 261 LEU A CA 1
ATOM 4186 C CA B LEU A 1 261 ? -45.75914 2.16991 -18.39803 0.373 12.60009 261 LEU A CA 1
ATOM 4187 C C A LEU A 1 261 ? -44.34922 2.58433 -18.68268 0.627 13.11981 261 LEU A C 1
ATOM 4188 C C B LEU A 1 261 ? -44.32046 2.58544 -18.68533 0.373 13.16394 261 LEU A C 1
ATOM 4189 O O A LEU A 1 261 ? -43.63970 2.92749 -17.73255 0.627 13.74318 261 LEU A O 1
ATOM 4190 O O B LEU A 1 261 ? -43.57009 2.88162 -17.74965 0.373 13.82338 261 LEU A O 1
ATOM 4221 N N . LEU A 1 262 ? -43.91584 2.64828 -19.96102 1.000 13.28526 262 LEU A N 1
ATOM 4222 C CA . LEU A 1 262 ? -42.59403 3.19505 -20.28499 1.000 12.82281 262 LEU A CA 1
ATOM 4223 C C . LEU A 1 262 ? -42.51606 4.66959 -19.88338 1.000 12.93732 262 LEU A C 1
ATOM 4224 O O . LEU A 1 262 ? -41.51984 5.11228 -19.31090 1.000 13.61130 262 LEU A O 1
ATOM 4240 N N A GLU A 1 263 ? -43.57944 5.43570 -20.16080 0.609 12.64270 263 GLU A N 1
ATOM 4241 N N B GLU A 1 263 ? -43.59960 5.43073 -20.11239 0.391 12.54126 263 GLU A N 1
ATOM 4242 C CA A GLU A 1 263 ? -43.61797 6.80773 -19.66979 0.609 14.99974 263 GLU A CA 1
ATOM 4243 C CA B GLU A 1 263 ? -43.62992 6.81881 -19.65154 0.391 14.78497 263 GLU A CA 1
ATOM 4244 C C A GLU A 1 263 ? -43.55659 6.84856 -18.15818 0.609 13.69660 263 GLU A C 1
ATOM 4245 C C B GLU A 1 263 ? -43.59833 6.87214 -18.13414 0.391 13.59687 263 GLU A C 1
ATOM 4246 O O A GLU A 1 263 ? -42.81488 7.66250 -17.60602 0.609 14.68399 263 GLU A O 1
ATOM 4247 O O B GLU A 1 263 ? -42.93965 7.73632 -17.55247 0.391 15.21237 263 GLU A O 1
ATOM 4270 N N . CYS A 1 264 ? -44.25299 5.91375 -17.47451 1.000 13.75011 264 CYS A N 1
ATOM 4271 C CA . CYS A 1 264 ? -44.18551 5.86085 -16.01816 1.000 15.12564 264 CYS A CA 1
ATOM 4272 C C . CYS A 1 264 ? -42.75895 5.64836 -15.53115 1.000 15.87454 264 CYS A C 1
ATOM 4273 O O . CYS A 1 264 ? -42.35070 6.25102 -14.54950 1.000 15.98075 264 CYS A O 1
ATOM 4281 N N . ILE A 1 265 ? -41.99228 4.78743 -16.17845 1.000 14.29390 265 ILE A N 1
ATOM 4282 C CA . ILE A 1 265 ? -40.62747 4.53911 -15.73609 1.000 14.24844 265 ILE A CA 1
ATOM 4283 C C . ILE A 1 265 ? -39.82680 5.80823 -15.78811 1.000 15.69221 265 ILE A C 1
ATOM 4284 O O . ILE A 1 265 ? -39.11207 6.13352 -14.83979 1.000 16.38852 265 ILE A O 1
ATOM 4300 N N . VAL A 1 266 ? -39.88400 6.51661 -16.92831 1.000 15.01833 266 VAL A N 1
ATOM 4301 C CA . VAL A 1 266 ? -39.05326 7.71295 -17.09403 1.000 16.54282 266 VAL A CA 1
ATOM 4302 C C . VAL A 1 266 ? -39.42442 8.73884 -16.03960 1.000 18.48540 266 VAL A C 1
ATOM 4303 O O . VAL A 1 266 ? -38.53761 9.37045 -15.43750 1.000 20.66425 266 VAL A O 1
ATOM 4316 N N . ARG A 1 267 ? -40.71357 8.90499 -15.76733 1.000 16.90386 267 ARG A N 1
ATOM 4317 C CA . ARG A 1 267 ? -41.16886 9.87471 -14.77161 1.000 20.47957 267 ARG A CA 1
ATOM 4318 C C . ARG A 1 267 ? -40.79182 9.42986 -13.36555 1.000 21.96274 267 ARG A C 1
ATOM 4319 O O . ARG A 1 267 ? -40.25724 10.22395 -12.58274 1.000 24.24111 267 ARG A O 1
ATOM 4340 N N . LEU A 1 268 ? -41.02486 8.16210 -13.01548 1.000 19.94845 268 LEU A N 1
ATOM 4341 C CA . LEU A 1 268 ? -40.83465 7.69240 -11.65688 1.000 18.67239 268 LEU A CA 1
ATOM 4342 C C . LEU A 1 268 ? -39.35676 7.48337 -11.31136 1.000 26.27874 268 LEU A C 1
ATOM 4343 O O . LEU A 1 268 ? -38.99545 7.36995 -10.13908 1.000 24.85540 268 LEU A O 1
ATOM 4359 N N . ASN A 1 269 ? -38.50586 7.30437 -12.29639 1.000 19.70017 269 ASN A N 1
ATOM 4360 C CA . ASN A 1 269 ? -37.08832 7.15667 -12.00664 1.000 19.41270 269 ASN A CA 1
ATOM 4361 C C . ASN A 1 269 ? -36.53733 8.43817 -11.37855 1.000 27.42375 269 ASN A C 1
ATOM 4362 O O . ASN A 1 269 ? -35.49792 8.38319 -10.73430 1.000 36.10102 269 ASN A O 1
ATOM 4373 N N . LYS A 1 270 ? -37.18657 9.58297 -11.61598 1.000 27.72381 270 LYS A N 1
ATOM 4374 C CA . LYS A 1 270 ? -36.79969 10.83347 -10.94457 1.000 36.71878 270 LYS A CA 1
ATOM 4375 C C . LYS A 1 270 ? -37.17756 10.83139 -9.46556 1.000 44.17082 270 LYS A C 1
ATOM 4376 O O . LYS A 1 270 ? -36.72140 11.71835 -8.73600 1.000 50.82455 270 LYS A O 1
ATOM 4395 N N . GLY A 1 271 ? -37.98131 9.86956 -9.00824 1.000 34.93475 271 GLY A N 1
ATOM 4396 C CA . GLY A 1 271 ? -38.41678 9.77761 -7.61663 1.000 39.25423 271 GLY A CA 1
ATOM 4397 C C . GLY A 1 271 ? -39.92128 9.58277 -7.49479 1.000 36.20899 271 GLY A C 1
ATOM 4398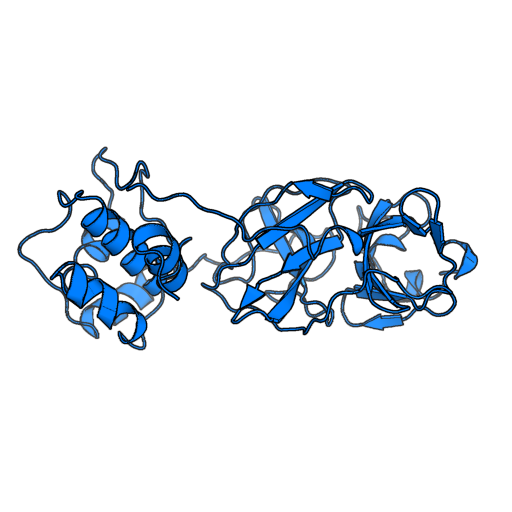 O O . GLY A 1 271 ? -40.70078 10.05225 -8.32618 1.000 34.31555 271 GLY A O 1
ATOM 4402 N N . PHE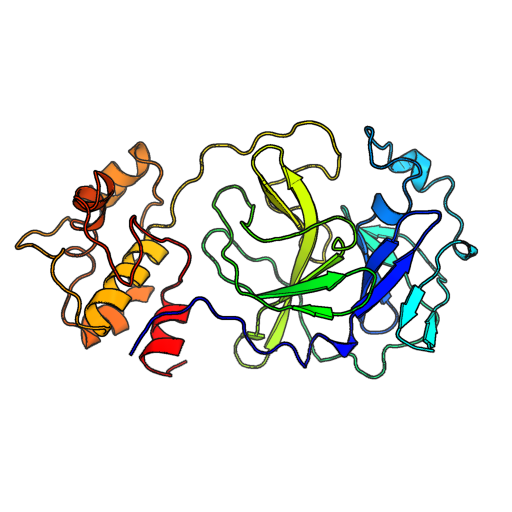 A 1 272 ? -40.32890 8.87466 -6.44428 1.000 29.29233 272 PHE A N 1
ATOM 4403 C CA . PHE A 1 272 ? -41.72741 8.59900 -6.13911 1.000 26.61378 272 PHE A CA 1
ATOM 4404 C C . PHE A 1 272 ? -42.40551 9.71799 -5.33673 1.000 35.69509 272 PHE A C 1
ATOM 4405 O O . PHE A 1 272 ? -43.58824 9.59140 -5.00025 1.000 29.55889 272 PHE A O 1
ATOM 4422 N N . GLY A 1 273 ? -41.67410 10.76122 -4.97238 1.000 34.63709 273 GLY A N 1
ATOM 4423 C CA . GLY A 1 273 ? -42.27983 11.86315 -4.22150 1.000 43.48691 273 GLY A CA 1
ATOM 4424 C C . GLY A 1 273 ? -42.81957 11.47582 -2.85951 1.000 36.30661 273 GLY A C 1
ATOM 4425 O O . GLY A 1 273 ? -43.85139 12.01567 -2.42193 1.000 40.45498 273 GLY A O 1
ATOM 4429 N N . GLY A 1 274 ? -42.14109 10.56055 -2.17714 1.000 33.66616 274 GLY A N 1
ATOM 4430 C CA . GLY A 1 274 ? -42.58585 10.04340 -0.89734 1.000 37.17600 274 GLY A CA 1
ATOM 4431 C C . GLY A 1 274 ? -43.71289 9.03160 -0.93322 1.000 39.03616 274 GLY A C 1
ATOM 4432 O O . GLY A 1 274 ? -44.13596 8.56472 0.13453 1.000 38.63376 274 GLY A O 1
ATOM 4436 N N . ARG A 1 275 ? -44.21086 8.64998 -2.11048 1.000 33.80071 275 ARG A N 1
ATOM 4437 C CA . ARG A 1 275 ? -45.19974 7.58644 -2.17172 1.000 26.37017 275 ARG A CA 1
ATOM 4438 C C . ARG A 1 275 ? -44.52835 6.22417 -2.38112 1.000 24.14521 275 ARG A C 1
ATOM 4439 O O . ARG A 1 275 ? -43.30659 6.12848 -2.53227 1.000 26.76062 275 ARG A O 1
ATOM 4460 N N . THR A 1 276 ? -45.33733 5.16625 -2.38808 1.000 24.00034 276 THR A N 1
ATOM 4461 C CA . THR A 1 276 ? -44.85727 3.81005 -2.63256 1.000 24.03361 276 THR A CA 1
ATOM 4462 C C . THR A 1 276 ? -45.68650 3.13860 -3.71881 1.000 22.41577 276 THR A C 1
ATOM 4463 O O . THR A 1 276 ? -46.80691 3.57316 -4.04803 1.000 23.15882 276 THR A O 1
ATOM 4474 N N . ILE A 1 277 ? -45.10151 2.08627 -4.29785 1.000 22.74752 277 ILE A N 1
ATOM 4475 C CA . ILE A 1 277 ? -45.78898 1.19346 -5.22246 1.000 21.81114 277 ILE A CA 1
ATOM 4476 C C . ILE A 1 277 ? -45.57621 -0.20625 -4.69085 1.000 19.63540 277 ILE A C 1
ATOM 4477 O O . ILE A 1 277 ? -44.41806 -0.62177 -4.56220 1.000 20.51385 277 ILE A O 1
ATOM 4493 N N . LEU A 1 278 ? -46.66440 -0.93511 -4.38845 1.000 19.04912 278 LEU A N 1
ATOM 4494 C CA . LEU A 1 278 ? -46.56658 -2.28190 -3.80886 1.000 19.60479 278 LEU A CA 1
ATOM 4495 C C . LEU A 1 278 ? -45.62961 -2.28378 -2.59055 1.000 22.93960 278 LEU A C 1
ATOM 4496 O O . LEU A 1 278 ? -44.90376 -3.27037 -2.35125 1.000 25.07961 278 LEU A O 1
ATOM 4512 N N . SER A 1 279 ? -45.61007 -1.16204 -1.87334 1.000 25.53966 279 SER A N 1
ATOM 4513 C CA . SER A 1 279 ? -44.83061 -0.91795 -0.64859 1.000 29.08813 279 SER A CA 1
ATOM 4514 C C . SER A 1 279 ? -43.37221 -0.57302 -0.94314 1.000 33.09368 279 SER A C 1
ATOM 4515 O O . SER A 1 279 ? -42.61834 -0.20811 -0.00430 1.000 31.60002 279 SER A O 1
ATOM 4523 N N . TYR A 1 280 ? -42.94443 -0.60355 -2.20513 1.000 25.40218 280 TYR A N 1
ATOM 4524 C CA . TYR A 1 280 ? -41.60251 -0.15632 -2.52083 1.000 21.42602 280 TYR A CA 1
ATOM 4525 C C . TYR A 1 280 ? -41.49796 1.35364 -2.65944 1.000 29.55056 280 TYR A C 1
ATOM 4526 O O . TYR A 1 280 ? -42.42489 2.00321 -3.15149 1.000 26.36821 280 TYR A O 1
ATOM 4544 N N . GLY A 1 281 ? -40.32068 1.92323 -2.29420 1.000 23.41697 281 GLY A N 1
ATOM 4545 C CA . GLY A 1 281 ? -40.07554 3.33949 -2.43092 1.000 24.75650 281 GLY A CA 1
ATOM 4546 C C . GLY A 1 281 ? -39.34861 3.79581 -3.66594 1.000 22.91769 281 GLY A C 1
ATOM 4547 O O . GLY A 1 281 ? -39.11900 4.99145 -3.84864 1.000 26.83041 281 GLY A O 1
ATOM 4551 N N . SER A 1 282 ? -38.97260 2.85678 -4.53098 1.000 23.37575 282 SER A N 1
ATOM 4552 C CA . SER A 1 282 ? -38.35629 3.17604 -5.80038 1.000 23.05967 282 SER A CA 1
ATOM 4553 C C . SER A 1 282 ? -38.62699 1.99009 -6.72872 1.000 17.49739 282 SER A C 1
ATOM 4554 O O . SER A 1 282 ? -39.14348 0.96359 -6.30929 1.000 19.93005 282 SER A O 1
ATOM 4562 N N . LEU A 1 283 ? -38.28950 2.16330 -7.99914 1.000 19.30160 283 LEU A N 1
ATOM 4563 C CA . LEU A 1 283 ? -38.62928 1.11655 -8.96666 1.000 17.40763 283 LEU A CA 1
ATOM 4564 C C . LEU A 1 283 ? -37.90087 -0.18142 -8.65532 1.000 17.95979 283 LEU A C 1
ATOM 4565 O O . LEU A 1 283 ? -36.71995 -0.16894 -8.28901 1.000 19.06183 283 LEU A O 1
ATOM 4581 N N . CYS A 1 284 ? -38.59573 -1.28779 -8.86506 1.000 15.44253 284 CYS A N 1
ATOM 4582 C CA . CYS A 1 284 ? -38.11096 -2.64202 -8.58843 1.000 15.66146 284 CYS A CA 1
ATOM 4583 C C . CYS A 1 284 ? -37.98779 -3.43341 -9.88198 1.000 16.10870 284 CYS A C 1
ATOM 4584 O O . CYS A 1 284 ? -38.97118 -3.55867 -10.62019 1.000 14.26513 284 CYS A O 1
ATOM 4592 N N . ASP A 1 285 ? -36.80374 -4.01551 -10.12802 1.000 14.53591 285 ASP A N 1
ATOM 4593 C CA . ASP A 1 285 ? -36.54692 -4.81640 -11.32446 1.000 12.62823 285 ASP A CA 1
ATOM 4594 C C . ASP A 1 285 ? -36.28341 -6.28830 -10.99214 1.000 13.83129 285 ASP A C 1
ATOM 4595 O O . ASP A 1 285 ? -35.67025 -7.01788 -11.78174 1.000 15.39156 285 ASP A O 1
ATOM 4604 N N . GLU A 1 286 ? -36.80168 -6.74319 -9.84155 1.000 13.63944 286 GLU A N 1
ATOM 4605 C CA . GLU A 1 286 ? -36.55062 -8.11255 -9.39320 1.000 14.90437 286 GLU A CA 1
ATOM 4606 C C . GLU A 1 286 ? -37.55151 -9.13639 -9.84554 1.000 14.93789 286 GLU A C 1
ATOM 4607 O O . GLU A 1 286 ? -37.35175 -10.34984 -9.62233 1.000 15.92759 286 GLU A O 1
ATOM 4619 N N . PHE A 1 287 ? -38.66876 -8.72802 -10.43291 1.000 14.24085 287 PHE A N 1
ATOM 4620 C CA . PHE A 1 287 ? -39.72860 -9.62063 -10.82165 1.000 13.92268 287 PHE A CA 1
ATOM 4621 C C . PHE A 1 287 ? -39.84147 -9.68796 -12.34481 1.000 13.12889 287 PHE A C 1
ATOM 4622 O O . PHE A 1 287 ? -39.94325 -8.62602 -13.00158 1.000 14.01772 287 PHE A O 1
ATOM 4639 N N . THR A 1 288 ? -39.86681 -10.86965 -12.91632 1.000 13.06687 288 THR A N 1
ATOM 4640 C CA . THR A 1 288 ? -40.08416 -11.05337 -14.34346 1.000 13.39568 288 THR A CA 1
ATOM 4641 C C . THR A 1 288 ? -41.56214 -11.02763 -14.70438 1.000 14.07815 288 THR A C 1
ATOM 4642 O O . THR A 1 288 ? -42.44020 -11.25414 -13.85312 1.000 14.12147 288 THR A O 1
ATOM 4653 N N . PRO A 1 289 ? -41.88451 -10.81651 -15.99280 1.000 14.86241 289 PRO A N 1
ATOM 4654 C CA . PRO A 1 289 ? -43.28187 -10.97894 -16.40352 1.000 14.52714 289 PRO A CA 1
ATOM 4655 C C . PRO A 1 289 ? -43.84663 -12.31414 -15.99593 1.000 16.32353 289 PRO A C 1
ATOM 4656 O O . PRO A 1 289 ? -44.98906 -12.37957 -15.53649 1.000 17.72022 289 PRO A O 1
ATOM 4667 N N . THR A 1 290 ? -43.07466 -13.39831 -16.16681 1.000 17.14449 290 THR A N 1
ATOM 4668 C CA . THR A 1 290 ? -43.54789 -14.74049 -15.80632 1.000 18.01492 290 THR A CA 1
ATOM 4669 C C . THR A 1 290 ? -43.88128 -14.83987 -14.34078 1.000 18.90007 290 THR A C 1
ATOM 4670 O O . THR A 1 290 ? -44.91716 -15.41242 -13.97145 1.000 19.32991 290 THR A O 1
ATOM 4681 N N . GLU A 1 291 ? -43.01755 -14.32419 -13.47646 1.000 17.41222 291 GLU A N 1
ATOM 4682 C CA . GLU A 1 291 ? -43.25744 -14.35781 -12.05024 1.000 17.01598 291 GLU A CA 1
ATOM 4683 C C . GLU A 1 291 ? -44.53071 -13.63467 -11.69217 1.000 19.55717 291 GLU A C 1
ATOM 4684 O O . GLU A 1 291 ? -45.31414 -14.09550 -10.86412 1.000 19.59161 291 GLU A O 1
ATOM 4696 N N . VAL A 1 292 ? -44.75901 -12.46282 -12.28058 1.000 16.35143 292 VAL A N 1
ATOM 4697 C CA . VAL A 1 292 ? -45.96089 -11.70965 -11.96551 1.000 17.10824 292 VAL A CA 1
ATOM 4698 C C . VAL A 1 292 ? -47.20949 -12.45407 -12.41212 1.000 17.59053 292 VAL A C 1
ATOM 4699 O O . VAL A 1 292 ? -48.17782 -12.57272 -11.65269 1.000 16.54734 292 VAL A O 1
ATOM 4712 N N . ILE A 1 293 ? -47.21932 -12.96645 -13.64140 1.000 17.19081 293 ILE A N 1
ATOM 4713 C CA . ILE A 1 293 ? -48.38780 -13.70990 -14.12751 1.000 17.21383 293 ILE A CA 1
ATOM 4714 C C . ILE A 1 293 ? -48.66443 -14.92689 -13.25637 1.000 22.37788 293 ILE A C 1
ATOM 4715 O O . ILE A 1 293 ? -49.81702 -15.21071 -12.91086 1.000 20.27561 293 ILE A O 1
ATOM 4731 N N . ARG A 1 294 ? -47.63191 -15.69242 -12.91852 1.000 18.41578 294 ARG A N 1
ATOM 4732 C CA . ARG A 1 294 ? -47.83629 -16.88277 -12.08280 1.000 20.56671 294 ARG A CA 1
ATOM 4733 C C . ARG A 1 294 ? -48.42981 -16.55417 -10.72023 1.000 23.51676 294 ARG A C 1
ATOM 4734 O O . ARG A 1 294 ? -49.41632 -17.19066 -10.30476 1.000 22.83061 294 ARG A O 1
ATOM 4755 N N . GLN A 1 295 ? -47.89795 -15.56975 -9.98342 1.000 18.05345 295 GLN A N 1
ATOM 4756 C CA . GLN A 1 295 ? -48.40723 -15.40490 -8.63332 1.000 20.93932 295 GLN A CA 1
ATOM 4757 C C . GLN A 1 295 ? -49.66653 -14.57296 -8.61335 1.000 21.29749 295 GLN A C 1
ATOM 4758 O O . GLN A 1 295 ? -50.45331 -14.72982 -7.68140 1.000 23.72558 295 GLN A O 1
ATOM 4772 N N . MET A 1 296 ? -49.93918 -13.73880 -9.63431 1.000 17.24594 296 MET A N 1
ATOM 4773 C CA . MET A 1 296 ? -51.12830 -12.91340 -9.58872 1.000 18.13238 296 MET A CA 1
ATOM 4774 C C . MET A 1 296 ? -52.30700 -13.49950 -10.34250 1.000 20.63270 296 MET A C 1
ATOM 4775 O O . MET A 1 296 ? -53.45021 -13.20279 -9.97672 1.000 21.07356 296 MET A O 1
ATOM 4789 N N . TYR A 1 297 ? -52.06326 -14.33452 -11.31534 1.000 21.49161 297 TYR A N 1
ATOM 4790 C CA . TYR A 1 297 ? -53.15492 -15.01289 -11.99938 1.000 24.40335 297 TYR A CA 1
ATOM 4791 C C . TYR A 1 297 ? -53.15969 -16.50646 -11.86197 1.000 27.02176 297 TYR A C 1
ATOM 4792 O O . TYR A 1 297 ? -54.16689 -17.12488 -12.23922 1.000 31.28425 297 TYR A O 1
ATOM 4810 N N . GLY A 1 298 ? -52.09977 -17.12478 -11.35071 1.000 23.25392 298 GLY A N 1
ATOM 4811 C CA . GLY A 1 298 ? -52.03096 -18.54504 -11.19899 1.000 29.06774 298 GLY A CA 1
ATOM 4812 C C . GLY A 1 298 ? -51.93942 -19.29968 -12.50250 1.000 43.48172 298 GLY A C 1
ATOM 4813 O O . GLY A 1 298 ? -52.30992 -20.47126 -12.52768 1.000 43.04496 298 GLY A O 1
ATOM 4817 N N . VAL A 1 299 ? -51.46554 -18.66477 -13.58741 1.000 37.15334 299 VAL A N 1
ATOM 4818 C CA . VAL A 1 299 ? -51.35265 -19.33795 -14.88361 1.000 51.66233 299 VAL A CA 1
ATOM 4819 C C . VAL A 1 299 ? -49.88469 -19.50954 -15.26091 1.000 64.66258 299 VAL A C 1
ATOM 4820 O O . VAL A 1 299 ? -49.00045 -18.79764 -14.77127 1.000 56.51602 299 VAL A O 1
ATOM 4826 N N . ASN A 1 300 ? -49.64740 -20.45972 -16.17904 1.000 71.31979 300 ASN A N 1
ATOM 4827 C CA . ASN A 1 300 ? -48.33022 -21.02976 -16.55439 1.000 71.39729 300 ASN A CA 1
ATOM 4828 C C . ASN A 1 300 ? -47.18051 -20.75159 -15.58563 1.000 67.50278 300 ASN A C 1
ATOM 4829 O O . ASN A 1 300 ? -46.90229 -21.57533 -14.70430 1.000 61.26730 300 ASN A O 1
#